Protein AF-A0AAQ4EFW0-F1 (afdb_monomer_lite)

Organism: Amblyomma americanum (NCBI:txid6943)

Structure (mmCIF, N/CA/C/O backbone):
data_AF-A0AAQ4EFW0-F1
#
_entry.id   AF-A0AAQ4EFW0-F1
#
loop_
_atom_site.group_PDB
_atom_site.id
_atom_site.type_symbol
_atom_site.label_atom_id
_atom_site.label_alt_id
_atom_site.label_comp_id
_atom_site.label_asym_id
_atom_site.label_entity_id
_atom_site.label_seq_id
_atom_site.pdbx_PDB_ins_code
_atom_site.Cartn_x
_atom_site.Cartn_y
_atom_site.Cartn_z
_atom_site.occupancy
_atom_site.B_iso_or_equiv
_atom_site.auth_seq_id
_atom_site.auth_comp_id
_atom_site.auth_asym_id
_atom_site.auth_atom_id
_atom_site.pdbx_PDB_model_num
ATOM 1 N N . MET A 1 1 ? 77.943 -3.025 7.280 1.00 35.44 1 MET A N 1
ATOM 2 C CA . MET A 1 1 ? 76.967 -3.806 6.486 1.00 35.44 1 MET A CA 1
ATOM 3 C C . MET A 1 1 ? 76.264 -4.723 7.481 1.00 35.44 1 MET A C 1
ATOM 5 O O . MET A 1 1 ? 76.974 -5.436 8.163 1.00 35.44 1 MET A O 1
ATOM 9 N N . SER A 1 2 ? 74.967 -4.679 7.774 1.00 34.28 2 SER A N 1
ATOM 10 C CA . SER A 1 2 ? 73.817 -4.110 7.072 1.00 34.28 2 SER A CA 1
ATOM 11 C C . SER A 1 2 ? 72.703 -3.811 8.090 1.00 34.28 2 SER A C 1
ATOM 13 O O . SER A 1 2 ? 72.491 -4.580 9.024 1.00 34.28 2 SER A O 1
ATOM 15 N N . ARG A 1 3 ? 72.009 -2.680 7.907 1.00 29.72 3 ARG A N 1
ATOM 16 C CA . ARG A 1 3 ? 70.748 -2.333 8.582 1.00 29.72 3 ARG A CA 1
ATOM 17 C C . ARG A 1 3 ? 69.620 -3.158 7.956 1.00 29.72 3 ARG A C 1
ATOM 19 O O . ARG A 1 3 ? 69.528 -3.183 6.734 1.00 29.72 3 ARG A O 1
ATOM 26 N N . SER A 1 4 ? 68.750 -3.752 8.771 1.00 34.19 4 SER A N 1
ATOM 27 C CA . SER A 1 4 ? 67.478 -4.321 8.308 1.00 34.19 4 SER A CA 1
ATOM 28 C C . SER A 1 4 ? 66.339 -3.408 8.748 1.00 34.19 4 SER A C 1
ATOM 30 O O . SER A 1 4 ? 65.986 -3.352 9.922 1.00 34.19 4 SER A O 1
ATOM 32 N N . THR A 1 5 ? 65.811 -2.641 7.801 1.00 34.97 5 THR A N 1
ATOM 33 C CA . THR A 1 5 ? 64.590 -1.840 7.928 1.00 34.97 5 THR A CA 1
ATOM 34 C C . THR A 1 5 ? 63.385 -2.723 7.607 1.00 34.97 5 THR A C 1
ATOM 36 O O . THR A 1 5 ? 63.252 -3.177 6.474 1.00 34.97 5 THR A O 1
ATOM 39 N N . SER A 1 6 ? 62.509 -2.956 8.587 1.00 34.72 6 SER A N 1
ATOM 40 C CA . SER A 1 6 ? 61.183 -3.540 8.362 1.00 34.72 6 SER A CA 1
ATOM 41 C C . SER A 1 6 ? 60.202 -2.406 8.068 1.00 34.72 6 SER A C 1
ATOM 43 O O . SER A 1 6 ? 59.954 -1.554 8.921 1.00 34.72 6 SER A O 1
ATOM 45 N N . ILE A 1 7 ? 59.709 -2.355 6.831 1.00 36.50 7 ILE A N 1
ATOM 46 C CA . ILE A 1 7 ? 58.695 -1.403 6.377 1.00 36.50 7 ILE A CA 1
ATOM 47 C C . ILE A 1 7 ? 57.328 -1.988 6.739 1.00 36.50 7 ILE A C 1
ATOM 49 O O . ILE A 1 7 ? 56.918 -3.015 6.200 1.00 36.50 7 ILE A O 1
ATOM 53 N N . ALA A 1 8 ? 56.625 -1.325 7.657 1.00 38.94 8 ALA A N 1
ATOM 54 C CA . ALA A 1 8 ? 55.231 -1.605 7.959 1.00 38.94 8 ALA A CA 1
ATOM 55 C C . ALA A 1 8 ? 54.362 -1.246 6.742 1.00 38.94 8 ALA A C 1
ATOM 57 O O . ALA A 1 8 ? 54.297 -0.093 6.316 1.00 38.94 8 ALA A O 1
ATOM 58 N N . SER A 1 9 ? 53.715 -2.261 6.173 1.00 35.00 9 SER A N 1
ATOM 59 C CA . SER A 1 9 ? 52.739 -2.137 5.094 1.00 35.00 9 SER A CA 1
ATOM 60 C C . SER A 1 9 ? 51.495 -1.404 5.608 1.00 35.00 9 SER A C 1
ATOM 62 O O . SER A 1 9 ? 50.730 -1.934 6.414 1.00 35.00 9 SER A O 1
ATOM 64 N N . GLY A 1 10 ? 51.312 -0.159 5.165 1.00 34.62 10 GLY A N 1
ATOM 65 C CA . GLY A 1 10 ? 50.083 0.599 5.369 1.00 34.62 10 GLY A CA 1
ATOM 66 C C . GLY A 1 10 ? 48.947 -0.027 4.563 1.00 34.62 10 GLY A C 1
ATOM 67 O O . GLY A 1 10 ? 48.915 0.071 3.338 1.00 34.62 10 GLY A O 1
ATOM 68 N N . ARG A 1 11 ? 48.010 -0.681 5.253 1.00 36.28 11 ARG A N 1
ATOM 69 C CA . ARG A 1 11 ? 46.767 -1.189 4.667 1.00 36.28 11 ARG A CA 1
ATOM 70 C C . ARG A 1 11 ? 45.867 0.003 4.330 1.00 36.28 11 ARG A C 1
ATOM 72 O O . ARG A 1 11 ? 45.344 0.656 5.228 1.00 36.28 11 ARG A O 1
ATOM 79 N N . ALA A 1 12 ? 45.717 0.296 3.040 1.00 39.62 12 ALA A N 1
ATOM 80 C CA . ALA A 1 12 ? 44.738 1.258 2.542 1.00 39.62 12 ALA A CA 1
ATOM 81 C C . ALA A 1 12 ? 43.310 0.846 2.970 1.00 39.62 12 ALA A C 1
ATOM 83 O O . ALA A 1 12 ? 43.031 -0.356 3.056 1.00 39.62 12 ALA A O 1
ATOM 84 N N . PRO A 1 13 ? 42.401 1.803 3.241 1.00 45.19 13 PRO A N 1
ATOM 85 C CA . PRO A 1 13 ? 41.007 1.489 3.540 1.00 45.19 13 PRO A CA 1
ATOM 86 C C . PRO A 1 13 ? 40.352 0.786 2.337 1.00 45.19 13 PRO A C 1
ATOM 88 O O . PRO A 1 13 ? 40.749 1.040 1.193 1.00 45.19 13 PRO A O 1
ATOM 91 N N . PRO A 1 14 ? 39.373 -0.111 2.562 1.00 47.28 14 PRO A N 1
ATOM 92 C CA . PRO A 1 14 ? 38.695 -0.799 1.473 1.00 47.28 14 PRO A CA 1
ATOM 93 C C . PRO A 1 14 ? 38.004 0.247 0.594 1.00 47.28 14 PRO A C 1
ATOM 95 O O . PRO A 1 14 ? 37.285 1.113 1.093 1.00 47.28 14 PRO A O 1
ATOM 98 N N . ARG A 1 15 ? 38.265 0.198 -0.717 1.00 49.94 15 ARG A N 1
ATOM 99 C CA . ARG A 1 15 ? 37.532 0.998 -1.701 1.00 49.94 15 ARG A CA 1
ATOM 100 C C . ARG A 1 15 ? 36.065 0.593 -1.589 1.00 49.94 15 ARG A C 1
ATOM 102 O O . ARG A 1 15 ? 35.737 -0.532 -1.944 1.00 49.94 15 ARG A O 1
ATOM 109 N N . ALA A 1 16 ? 35.226 1.480 -1.056 1.00 48.84 16 ALA A N 1
ATOM 110 C CA . ALA A 1 16 ? 33.780 1.336 -1.153 1.00 48.84 16 ALA A CA 1
ATOM 111 C C . ALA A 1 16 ? 33.445 1.146 -2.635 1.00 48.84 16 ALA A C 1
ATOM 113 O O . ALA A 1 16 ? 33.858 1.958 -3.471 1.00 48.84 16 ALA A O 1
ATOM 114 N N . ASP A 1 17 ? 32.802 0.028 -2.952 1.00 62.00 17 ASP A N 1
ATOM 115 C CA . ASP A 1 17 ? 32.510 -0.343 -4.324 1.00 62.00 17 ASP A CA 1
ATOM 116 C C . ASP A 1 17 ? 31.566 0.709 -4.922 1.00 62.00 17 ASP A C 1
ATOM 118 O O . ASP A 1 17 ? 30.580 1.115 -4.300 1.00 62.00 17 ASP A O 1
ATOM 122 N N . SER A 1 18 ? 31.895 1.220 -6.105 1.00 67.12 18 SER A N 1
ATOM 123 C CA . SER A 1 18 ? 31.178 2.348 -6.720 1.00 67.12 18 SER A CA 1
ATOM 124 C C . SER A 1 18 ? 29.669 2.088 -6.869 1.00 67.12 18 SER A C 1
ATOM 126 O O . SER A 1 18 ? 28.870 3.017 -6.727 1.00 67.12 18 SER A O 1
ATOM 128 N N . GLY A 1 19 ? 29.282 0.819 -7.054 1.00 72.62 19 GLY A N 1
ATOM 129 C CA . GLY A 1 19 ? 27.887 0.380 -7.109 1.00 72.62 19 GLY A CA 1
ATOM 130 C C . GLY A 1 19 ? 27.167 0.424 -5.758 1.00 72.62 19 GLY A C 1
ATOM 131 O O . GLY A 1 19 ? 26.013 0.837 -5.691 1.00 72.62 19 GLY A O 1
ATOM 132 N N . GLU A 1 20 ? 27.842 0.094 -4.655 1.00 77.19 20 GLU A N 1
ATOM 133 C CA . GLU A 1 20 ? 27.254 0.154 -3.308 1.00 77.19 20 GLU A CA 1
ATOM 134 C C . GLU A 1 20 ? 26.888 1.597 -2.933 1.00 77.19 20 GLU A C 1
ATOM 136 O O . GLU A 1 20 ? 25.801 1.875 -2.422 1.00 77.19 20 GLU A O 1
ATOM 141 N N . MET A 1 21 ? 27.755 2.549 -3.289 1.00 82.19 21 MET A N 1
ATOM 142 C CA . MET A 1 21 ? 27.489 3.972 -3.084 1.00 82.19 21 MET A CA 1
ATOM 143 C C . MET A 1 21 ? 26.318 4.480 -3.942 1.00 82.19 21 MET A C 1
ATOM 145 O O . MET A 1 21 ? 25.544 5.320 -3.478 1.00 82.19 21 MET A O 1
ATOM 149 N N . ALA A 1 22 ? 26.168 3.988 -5.176 1.00 82.44 22 ALA A N 1
ATOM 150 C CA . ALA A 1 22 ? 25.045 4.340 -6.046 1.00 82.44 22 ALA A CA 1
ATOM 151 C C . ALA A 1 22 ? 23.710 3.806 -5.495 1.00 82.44 22 ALA A C 1
ATOM 153 O O . ALA A 1 22 ? 22.749 4.569 -5.368 1.00 82.44 22 ALA A O 1
ATOM 154 N N . HIS A 1 23 ? 23.671 2.542 -5.064 1.00 85.88 23 HIS A N 1
ATOM 155 C CA . HIS A 1 23 ? 22.492 1.951 -4.426 1.00 85.88 23 HIS A CA 1
ATOM 156 C C . HIS A 1 23 ? 22.100 2.690 -3.140 1.00 85.88 23 HIS A C 1
ATOM 158 O O . HIS A 1 23 ? 20.921 2.979 -2.930 1.00 85.88 23 HIS A O 1
ATOM 164 N N . GLN A 1 24 ? 23.076 3.077 -2.313 1.00 81.88 24 GLN A N 1
ATOM 165 C CA . GLN A 1 24 ? 22.812 3.832 -1.088 1.00 81.88 24 GLN A CA 1
ATOM 166 C C . GLN A 1 24 ? 22.227 5.223 -1.375 1.00 81.88 24 GLN A C 1
ATOM 168 O O . GLN A 1 24 ? 21.319 5.671 -0.673 1.00 81.88 24 GLN A O 1
ATOM 173 N N . LYS A 1 25 ? 22.708 5.904 -2.424 1.00 85.19 25 LYS A N 1
ATOM 174 C CA . LYS A 1 25 ? 22.141 7.186 -2.875 1.00 85.19 25 LYS A CA 1
ATOM 175 C C . LYS A 1 25 ? 20.704 7.023 -3.366 1.00 85.19 25 LYS A C 1
ATOM 177 O O . LYS A 1 25 ? 19.855 7.832 -3.002 1.00 85.19 25 LYS A O 1
ATOM 182 N N . LYS A 1 26 ? 20.421 5.970 -4.139 1.00 85.38 26 LYS A N 1
ATOM 183 C CA . LYS A 1 26 ? 19.067 5.657 -4.619 1.00 85.38 26 LYS A CA 1
ATOM 184 C C . LYS A 1 26 ? 18.114 5.392 -3.456 1.00 85.38 26 LYS A C 1
ATOM 186 O O . LYS A 1 26 ? 17.052 5.999 -3.388 1.00 85.38 26 LYS A O 1
ATOM 191 N N . LEU A 1 27 ? 18.532 4.582 -2.484 1.00 84.44 27 LEU A N 1
ATOM 192 C CA . LEU A 1 27 ? 17.776 4.347 -1.253 1.00 84.44 27 LEU A CA 1
ATOM 193 C C . LEU A 1 27 ? 17.510 5.637 -0.474 1.00 84.44 27 LEU A C 1
ATOM 195 O O . LEU A 1 27 ? 16.392 5.844 -0.011 1.00 84.44 27 LEU A O 1
ATOM 199 N N . ALA A 1 28 ? 18.505 6.518 -0.352 1.00 83.69 28 ALA A N 1
ATOM 200 C CA . ALA A 1 28 ? 18.331 7.807 0.308 1.00 83.69 28 ALA A CA 1
ATOM 201 C C . ALA A 1 28 ? 17.335 8.711 -0.441 1.00 83.69 28 ALA A C 1
ATOM 203 O O . ALA A 1 28 ? 16.507 9.355 0.199 1.00 83.69 28 ALA A O 1
ATOM 204 N N . ALA A 1 29 ? 17.377 8.727 -1.777 1.00 83.38 29 ALA A N 1
ATOM 205 C CA . ALA A 1 29 ? 16.439 9.482 -2.607 1.00 83.38 29 ALA A CA 1
ATOM 206 C C . ALA A 1 29 ? 15.004 8.946 -2.485 1.00 83.38 29 ALA A C 1
ATOM 208 O O . ALA A 1 29 ? 14.076 9.727 -2.273 1.00 83.38 29 ALA A O 1
ATOM 209 N N . ILE A 1 30 ? 14.827 7.620 -2.531 1.00 82.56 30 ILE A N 1
ATOM 210 C CA . ILE A 1 30 ? 13.535 6.968 -2.286 1.00 82.56 30 ILE A CA 1
ATOM 211 C C . ILE A 1 30 ? 13.045 7.337 -0.879 1.00 82.56 30 ILE A C 1
ATOM 213 O O . ILE A 1 30 ? 11.958 7.886 -0.727 1.00 82.56 30 ILE A O 1
ATOM 217 N N . ALA A 1 31 ? 13.861 7.127 0.157 1.00 80.25 31 ALA A N 1
ATOM 218 C CA . ALA A 1 31 ? 13.489 7.435 1.536 1.00 80.25 31 ALA A CA 1
ATOM 219 C C . ALA A 1 31 ? 13.073 8.907 1.714 1.00 80.25 31 ALA A C 1
ATOM 221 O O . ALA A 1 31 ? 12.042 9.175 2.330 1.00 80.25 31 ALA A O 1
ATOM 222 N N . ALA A 1 32 ? 13.809 9.848 1.116 1.00 82.31 32 ALA A N 1
ATOM 223 C CA . ALA A 1 32 ? 13.464 11.267 1.125 1.00 82.31 32 ALA A CA 1
ATOM 224 C C . ALA A 1 32 ? 12.115 11.543 0.436 1.00 82.31 32 ALA A C 1
ATOM 226 O O . ALA A 1 32 ? 11.268 12.224 1.014 1.00 82.31 32 ALA A O 1
ATOM 227 N N . GLY A 1 33 ? 11.871 10.958 -0.743 1.00 79.19 33 GLY A N 1
ATOM 228 C CA . GLY A 1 33 ? 10.611 11.110 -1.483 1.00 79.19 33 GLY A CA 1
ATOM 229 C C . GLY A 1 33 ? 9.376 10.575 -0.745 1.00 79.19 33 GLY A C 1
ATOM 230 O O . GLY A 1 33 ? 8.261 11.052 -0.969 1.00 79.19 33 GLY A O 1
ATOM 231 N N . PHE A 1 34 ? 9.567 9.625 0.175 1.00 77.88 34 PHE A N 1
ATOM 232 C CA . PHE A 1 34 ? 8.506 9.056 1.015 1.00 77.88 34 PHE A CA 1
ATOM 233 C C . PHE A 1 34 ? 8.529 9.544 2.471 1.00 77.88 34 PHE A C 1
ATOM 235 O O . PHE A 1 34 ? 7.755 9.043 3.286 1.00 77.88 34 PHE A O 1
ATOM 242 N N . ASN A 1 35 ? 9.373 10.527 2.810 1.00 75.50 35 ASN A N 1
ATOM 243 C CA . ASN A 1 35 ? 9.556 11.032 4.177 1.00 75.50 35 ASN A CA 1
ATOM 244 C C . ASN A 1 35 ? 9.870 9.919 5.206 1.00 75.50 35 ASN A C 1
ATOM 246 O O . ASN A 1 35 ? 9.424 9.948 6.355 1.00 75.50 35 ASN A O 1
ATOM 250 N N . ILE A 1 36 ? 10.627 8.907 4.779 1.00 73.94 36 ILE A N 1
ATOM 251 C CA . ILE A 1 36 ? 11.111 7.810 5.616 1.00 73.94 36 ILE A CA 1
ATOM 252 C C . ILE A 1 36 ? 12.469 8.229 6.185 1.00 73.94 36 ILE A C 1
ATOM 254 O O . ILE A 1 36 ? 13.373 8.617 5.446 1.00 73.94 36 ILE A O 1
ATOM 258 N N . LEU A 1 37 ? 12.641 8.134 7.506 1.00 64.94 37 LEU A N 1
ATOM 259 C CA . LEU A 1 37 ? 13.941 8.366 8.135 1.00 64.94 37 LEU A CA 1
ATOM 260 C C . LEU A 1 37 ? 14.936 7.308 7.636 1.00 64.94 37 LEU A C 1
ATOM 262 O O . LEU A 1 37 ? 14.834 6.138 8.005 1.00 64.94 37 LEU A O 1
ATOM 266 N N . SER A 1 38 ? 15.895 7.717 6.803 1.00 52.12 38 SER A N 1
ATOM 267 C CA . SER A 1 38 ? 17.015 6.858 6.415 1.00 52.12 38 SER A CA 1
ATOM 268 C C . SER A 1 38 ? 17.769 6.435 7.675 1.00 52.12 38 SER A C 1
ATOM 270 O O . SER A 1 38 ? 18.177 7.286 8.470 1.00 52.12 38 SER A O 1
ATOM 272 N N . VAL A 1 39 ? 17.971 5.126 7.858 1.00 48.28 39 VAL A N 1
ATOM 273 C CA . VAL A 1 39 ? 18.887 4.585 8.871 1.00 48.28 39 VAL A CA 1
ATOM 274 C C . VAL A 1 39 ? 20.306 4.877 8.391 1.00 48.28 39 VAL A C 1
ATOM 276 O O . VAL A 1 39 ? 21.009 4.022 7.864 1.00 48.28 39 VAL A O 1
ATOM 279 N N . SER A 1 40 ? 20.713 6.136 8.503 1.00 46.56 40 SER A N 1
ATOM 280 C CA . SER A 1 40 ? 22.090 6.531 8.267 1.00 46.56 40 SER A CA 1
ATOM 281 C C . SER A 1 40 ? 22.882 6.177 9.517 1.00 46.56 40 SER A C 1
ATOM 283 O O . SER A 1 40 ? 22.577 6.641 10.618 1.00 46.56 40 SER A O 1
ATOM 285 N N . ASN A 1 41 ? 23.865 5.301 9.319 1.00 37.16 41 ASN A N 1
ATOM 286 C CA . ASN A 1 41 ? 24.838 4.855 10.303 1.00 37.16 41 ASN A CA 1
ATOM 287 C C . ASN A 1 41 ? 25.289 6.009 11.213 1.00 37.16 41 ASN A C 1
ATOM 289 O O . ASN A 1 41 ? 25.525 7.132 10.767 1.00 37.16 41 ASN A O 1
ATOM 293 N N . CYS A 1 42 ? 25.404 5.704 12.497 1.00 36.31 42 CYS A N 1
ATOM 294 C CA . CYS A 1 42 ? 25.770 6.587 13.591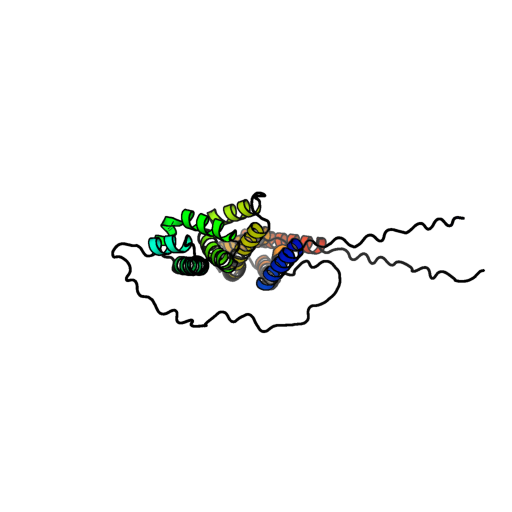 1.00 36.31 42 CYS A CA 1
ATOM 295 C C . CYS A 1 42 ? 27.118 7.300 13.394 1.00 36.31 42 CYS A C 1
ATOM 297 O O . CYS A 1 42 ? 28.100 6.901 13.996 1.00 36.31 42 CYS A O 1
ATOM 299 N N . HIS A 1 43 ? 27.150 8.403 12.647 1.00 36.34 43 HIS A N 1
ATOM 300 C CA . HIS A 1 43 ? 28.059 9.524 12.881 1.00 36.34 43 HIS A CA 1
ATOM 301 C C . HIS A 1 43 ? 27.344 10.818 12.502 1.00 36.34 43 HIS A C 1
ATOM 303 O O . HIS A 1 43 ? 26.817 10.972 11.404 1.00 36.34 43 HIS A O 1
ATOM 309 N N . GLY A 1 44 ? 27.257 11.719 13.479 1.00 39.72 44 GLY A N 1
ATOM 310 C CA . GLY A 1 44 ? 26.474 12.936 13.389 1.00 39.72 44 GLY A CA 1
ATOM 311 C C . GLY A 1 44 ? 26.890 13.813 12.217 1.00 39.72 44 GLY A C 1
ATOM 312 O O . GLY A 1 44 ? 28.038 14.223 12.097 1.00 39.72 44 GLY A O 1
ATOM 313 N N . THR A 1 45 ? 25.913 14.163 11.397 1.00 27.98 45 THR A N 1
ATOM 314 C CA . THR A 1 45 ? 25.802 15.481 10.776 1.00 27.98 45 THR A CA 1
ATOM 315 C C . THR A 1 45 ? 24.346 15.645 10.362 1.00 27.98 45 THR A C 1
ATOM 317 O O . THR A 1 45 ? 23.815 14.879 9.565 1.00 27.98 45 THR A O 1
ATOM 320 N N . ARG A 1 46 ? 23.667 16.616 10.981 1.00 29.22 46 ARG A N 1
ATOM 321 C CA . ARG A 1 46 ? 22.360 17.108 10.528 1.00 29.22 46 ARG A CA 1
ATOM 322 C C . ARG A 1 46 ? 22.527 17.630 9.097 1.00 29.22 46 ARG A C 1
ATOM 324 O O . ARG A 1 46 ? 23.358 18.521 8.921 1.00 29.22 46 ARG A O 1
ATOM 331 N N . PRO A 1 47 ? 21.723 17.205 8.113 1.00 33.66 47 PRO A N 1
ATOM 332 C CA . PRO A 1 47 ? 21.544 18.004 6.918 1.00 33.66 47 PRO A CA 1
ATOM 333 C C . PRO A 1 47 ? 20.608 19.162 7.270 1.00 33.66 47 PRO A C 1
ATOM 335 O O . PRO A 1 47 ? 19.467 18.966 7.694 1.00 33.66 47 PRO A O 1
ATOM 338 N N . LEU A 1 48 ? 21.155 20.370 7.164 1.00 28.89 48 LEU A N 1
ATOM 339 C CA . LEU A 1 48 ? 20.414 21.622 7.100 1.00 28.89 48 LEU A CA 1
ATOM 340 C C . LEU A 1 48 ? 19.444 21.599 5.914 1.00 28.89 48 LEU A C 1
ATOM 342 O O . LEU A 1 48 ? 19.678 20.934 4.909 1.00 28.89 48 LEU A O 1
ATOM 346 N N . GLN A 1 49 ? 18.359 22.347 6.082 1.00 39.06 49 GLN A N 1
ATOM 347 C CA . GLN A 1 49 ? 17.309 22.580 5.102 1.00 39.06 49 GLN A CA 1
ATOM 348 C C . GLN A 1 49 ? 17.877 22.898 3.714 1.00 39.06 49 GLN A C 1
ATOM 350 O O . GLN A 1 49 ? 18.656 23.833 3.540 1.00 39.06 49 GLN A O 1
ATOM 355 N N . THR A 1 50 ? 17.393 22.178 2.711 1.00 27.64 50 THR A N 1
ATOM 356 C CA . THR A 1 50 ? 17.205 22.731 1.370 1.00 27.64 50 THR A CA 1
ATOM 357 C C . THR A 1 50 ? 15.865 22.198 0.886 1.00 27.64 50 THR A C 1
ATOM 359 O O . THR A 1 50 ? 15.765 21.173 0.220 1.00 27.64 50 THR A O 1
ATOM 362 N N . LEU A 1 51 ? 14.807 22.836 1.386 1.00 33.94 51 LEU A N 1
ATOM 363 C CA . LEU A 1 51 ? 13.566 22.919 0.636 1.00 33.94 51 LEU A CA 1
ATOM 364 C C . LEU A 1 51 ? 13.818 23.916 -0.494 1.00 33.94 51 LEU A C 1
ATOM 366 O O . LEU A 1 51 ? 14.530 24.894 -0.284 1.00 33.94 51 LEU A O 1
ATOM 370 N N . GLU A 1 52 ? 13.177 23.636 -1.622 1.00 32.81 52 GLU A N 1
ATOM 371 C CA . GLU A 1 52 ? 13.177 24.362 -2.895 1.00 32.81 52 GLU A CA 1
ATOM 372 C C . GLU A 1 52 ? 14.138 23.800 -3.953 1.00 32.81 52 GLU A C 1
ATOM 374 O O . GLU A 1 52 ? 15.353 23.782 -3.797 1.00 32.81 52 GLU A O 1
ATOM 379 N N . GLN A 1 53 ? 13.509 23.394 -5.065 1.00 30.58 53 GLN A N 1
ATOM 380 C CA . GLN A 1 53 ? 14.056 22.878 -6.327 1.00 30.58 53 GLN A CA 1
ATOM 381 C C . GLN A 1 53 ? 14.249 21.359 -6.420 1.00 30.58 53 GLN A C 1
ATOM 383 O O . GLN A 1 53 ? 15.357 20.851 -6.531 1.00 30.58 53 GLN A O 1
ATOM 388 N N . GLN A 1 54 ? 13.122 20.638 -6.452 1.00 33.75 54 GLN A N 1
ATOM 389 C CA . GLN A 1 54 ? 12.739 19.772 -7.586 1.00 33.75 54 GLN A CA 1
ATOM 390 C C . GLN A 1 54 ? 11.298 19.276 -7.385 1.00 33.75 54 GLN A C 1
ATOM 392 O O . GLN A 1 54 ? 11.000 18.092 -7.266 1.00 33.75 54 GLN A O 1
ATOM 397 N N . GLN A 1 55 ? 10.385 20.243 -7.324 1.00 33.59 55 GLN A N 1
ATOM 398 C CA . GLN A 1 55 ? 8.962 20.039 -7.554 1.00 33.59 55 GLN A CA 1
ATOM 399 C C . GLN A 1 55 ? 8.580 20.994 -8.685 1.00 33.59 55 GLN A C 1
ATOM 401 O O . GLN A 1 55 ? 7.906 21.991 -8.484 1.00 33.59 55 GLN A O 1
ATOM 406 N N . GLU A 1 56 ? 9.138 20.724 -9.863 1.00 33.91 56 GLU A N 1
ATOM 407 C CA . GLU A 1 56 ? 8.769 21.371 -11.120 1.00 33.91 56 GLU A CA 1
ATOM 408 C C . GLU A 1 56 ? 9.070 20.380 -12.253 1.00 33.91 56 GLU A C 1
ATOM 410 O O . GLU A 1 56 ? 10.059 20.462 -12.970 1.00 33.91 56 GLU A O 1
ATOM 415 N N . VAL A 1 57 ? 8.232 19.350 -12.352 1.00 34.19 57 VAL A N 1
ATOM 416 C CA . VAL A 1 57 ? 7.990 18.679 -13.634 1.00 34.19 57 VAL A CA 1
ATOM 417 C C . VAL A 1 57 ? 6.484 18.670 -13.829 1.00 34.19 57 VAL A C 1
ATOM 419 O O . VAL A 1 57 ? 5.820 17.640 -13.833 1.00 34.19 57 VAL A O 1
ATOM 422 N N . GLU A 1 58 ? 5.942 19.877 -13.931 1.00 35.19 58 GLU A N 1
ATOM 423 C CA . GLU A 1 58 ? 4.694 20.123 -14.625 1.00 35.19 58 GLU A CA 1
ATOM 424 C C . GLU A 1 58 ? 4.944 21.318 -15.549 1.00 35.19 58 GLU A C 1
ATOM 426 O O . GLU A 1 58 ? 5.390 22.374 -15.113 1.00 35.19 58 GLU A O 1
ATOM 431 N N . SER A 1 59 ? 4.675 21.116 -16.839 1.00 31.72 59 SER A N 1
ATOM 432 C CA . SER A 1 59 ? 4.651 22.144 -17.889 1.00 31.72 59 SER A CA 1
ATOM 433 C C . SER A 1 59 ? 6.000 22.657 -18.416 1.00 31.72 59 SER A C 1
ATOM 435 O O . SER A 1 59 ? 6.287 23.847 -18.389 1.00 31.72 59 SER A O 1
ATOM 437 N N . THR A 1 60 ? 6.782 21.793 -19.067 1.00 25.72 60 THR A N 1
ATOM 438 C CA . THR A 1 60 ? 7.500 22.242 -20.273 1.00 25.72 60 THR A CA 1
ATOM 439 C C . THR A 1 60 ? 6.790 21.646 -21.478 1.00 25.72 60 THR A C 1
ATOM 441 O O . THR A 1 60 ? 6.923 20.461 -21.774 1.00 25.72 60 THR A O 1
ATOM 444 N N . GLN A 1 61 ? 5.985 22.478 -22.143 1.00 37.81 61 GLN A N 1
ATOM 445 C CA . GLN A 1 61 ? 5.534 22.232 -23.505 1.00 37.81 61 GLN A CA 1
ATOM 446 C C . GLN A 1 61 ? 6.777 22.159 -24.392 1.00 37.81 61 GLN A C 1
ATOM 448 O O . GLN A 1 61 ? 7.280 23.176 -24.863 1.00 37.81 61 GLN A O 1
ATOM 453 N N . VAL A 1 62 ? 7.287 20.954 -24.619 1.00 31.06 62 VAL A N 1
ATOM 454 C CA . VAL A 1 62 ? 8.054 20.702 -25.831 1.00 31.06 62 VAL A CA 1
ATOM 455 C C . VAL A 1 62 ? 6.999 20.403 -26.879 1.00 31.06 62 VAL A C 1
ATOM 457 O O . VAL A 1 62 ? 6.386 19.337 -26.877 1.00 31.06 62 VAL A O 1
ATOM 460 N N . ALA A 1 63 ? 6.721 21.403 -27.712 1.00 33.19 63 ALA A N 1
ATOM 461 C CA . ALA A 1 63 ? 6.002 21.220 -28.956 1.00 33.19 63 ALA A CA 1
ATOM 462 C C . ALA A 1 63 ? 6.820 20.261 -29.833 1.00 33.19 63 ALA A C 1
ATOM 464 O O . ALA A 1 63 ? 7.611 20.677 -30.673 1.00 33.19 63 ALA A O 1
ATOM 465 N N . ALA A 1 64 ? 6.666 18.962 -29.596 1.00 35.28 64 ALA A N 1
ATOM 466 C CA . ALA A 1 64 ? 6.872 17.978 -30.632 1.00 35.28 64 ALA A CA 1
ATOM 467 C C . ALA A 1 64 ? 5.642 18.097 -31.524 1.00 35.28 64 ALA A C 1
ATOM 469 O O . ALA A 1 64 ? 4.564 17.587 -31.212 1.00 35.28 64 ALA A O 1
ATOM 470 N N . GLU A 1 65 ? 5.794 18.886 -32.585 1.00 32.22 65 GLU A N 1
ATOM 471 C CA . GLU A 1 65 ? 4.885 18.857 -33.712 1.00 32.22 65 GLU A CA 1
ATOM 472 C C . GLU A 1 65 ? 4.602 17.397 -34.051 1.00 32.22 65 GLU A C 1
ATOM 474 O O . GLU A 1 65 ? 5.504 16.601 -34.319 1.00 32.22 65 GLU A O 1
ATOM 479 N N . SER A 1 66 ? 3.318 17.063 -33.995 1.00 42.53 66 SER A N 1
ATOM 480 C CA . SER A 1 66 ? 2.739 15.909 -34.651 1.00 42.53 66 SER A CA 1
ATOM 481 C C . SER A 1 66 ? 3.260 15.880 -36.090 1.00 42.53 66 SER A C 1
ATOM 483 O O . SER A 1 66 ? 2.693 16.525 -36.976 1.00 42.53 66 SER A O 1
ATOM 485 N N . SER A 1 67 ? 4.308 15.097 -36.349 1.00 36.47 67 SER A N 1
ATOM 486 C CA . SER A 1 67 ? 4.461 14.474 -37.657 1.00 36.47 67 SER A CA 1
ATOM 487 C C . SER A 1 67 ? 3.305 13.496 -37.767 1.00 36.47 67 SER A C 1
ATOM 489 O O . SER A 1 67 ? 3.368 12.358 -37.308 1.00 36.47 67 SER A O 1
ATOM 491 N N . GLY A 1 68 ? 2.194 14.023 -38.278 1.00 37.09 68 GLY A N 1
ATOM 492 C CA . GLY A 1 68 ? 0.990 13.282 -38.572 1.00 37.09 68 GLY A CA 1
ATOM 493 C C . GLY A 1 68 ? 1.300 12.268 -39.656 1.00 37.09 68 GLY A C 1
ATOM 494 O O . GLY A 1 68 ? 1.112 12.534 -40.840 1.00 37.09 68 GLY A O 1
ATOM 495 N N . VAL A 1 69 ? 1.750 11.090 -39.244 1.00 38.97 69 VAL A N 1
ATOM 496 C CA . VAL A 1 69 ? 1.365 9.883 -39.956 1.00 38.97 69 VAL A CA 1
ATOM 497 C C . VAL A 1 69 ? -0.058 9.599 -39.478 1.00 38.97 69 VAL A C 1
ATOM 499 O O . VAL A 1 69 ? -0.255 9.401 -38.276 1.00 38.97 69 VAL A O 1
ATOM 502 N N . PRO A 1 70 ? -1.078 9.672 -40.352 1.00 43.16 70 PRO A N 1
ATOM 503 C CA . PRO A 1 70 ? -2.433 9.339 -39.945 1.00 43.16 70 PRO A CA 1
ATOM 504 C C . PRO A 1 70 ? -2.439 7.912 -39.375 1.00 43.16 70 PRO A C 1
ATOM 506 O O . PRO A 1 70 ? -1.753 7.049 -39.934 1.00 43.16 70 PRO A O 1
ATOM 509 N N . PRO A 1 71 ? -3.186 7.643 -38.287 1.00 44.03 71 PRO A N 1
ATOM 510 C CA . PRO A 1 71 ? -3.345 6.283 -37.800 1.00 44.03 71 PRO A CA 1
ATOM 511 C C . PRO A 1 71 ? -3.849 5.427 -38.960 1.00 44.03 71 PRO A C 1
ATOM 513 O O . PRO A 1 71 ? -4.831 5.769 -39.626 1.00 44.03 71 PRO A O 1
ATOM 516 N N . SER A 1 72 ? -3.128 4.343 -39.240 1.00 40.03 72 SER A N 1
ATOM 517 C CA . SER A 1 72 ? -3.554 3.349 -40.213 1.00 40.03 72 SER A CA 1
ATOM 518 C C . SER A 1 72 ? -4.983 2.912 -39.862 1.00 40.03 72 SER A C 1
ATOM 520 O O . SER A 1 72 ? -5.260 2.614 -38.695 1.00 40.03 72 SER A O 1
ATOM 522 N N . PRO A 1 73 ? -5.919 2.912 -40.827 1.00 44.19 73 PRO A N 1
ATOM 523 C CA . PRO A 1 73 ? -7.306 2.560 -40.559 1.00 44.19 73 PRO A CA 1
ATOM 524 C C . PRO A 1 73 ? -7.370 1.075 -40.182 1.00 44.19 73 PRO A C 1
ATOM 526 O O . PRO A 1 73 ? -7.341 0.209 -41.051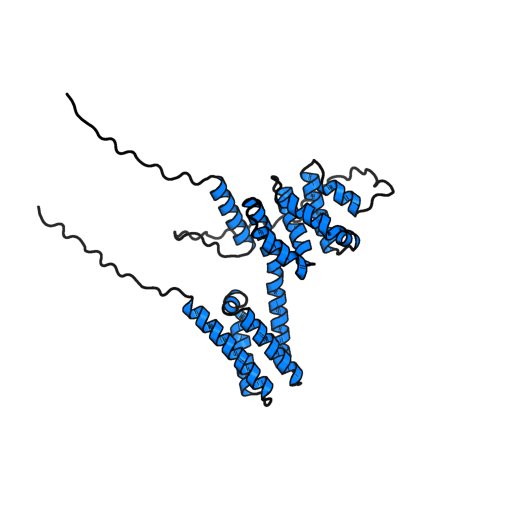 1.00 44.19 73 PRO A O 1
ATOM 529 N N . GLY A 1 74 ? -7.392 0.793 -38.877 1.00 51.69 74 GLY A N 1
ATOM 530 C CA . GLY A 1 74 ? -7.475 -0.562 -38.330 1.00 51.69 74 GLY A CA 1
ATOM 531 C C . GLY A 1 74 ? -6.699 -0.821 -37.035 1.00 51.69 74 GLY A C 1
ATOM 532 O O . GLY A 1 74 ? -7.002 -1.815 -36.392 1.00 51.69 74 GLY A O 1
ATOM 533 N N . CYS A 1 75 ? -5.750 0.037 -36.638 1.00 53.59 75 CYS A N 1
ATOM 534 C CA . CYS A 1 75 ? -4.926 -0.196 -35.442 1.00 53.59 75 CYS A CA 1
ATOM 535 C C . CYS A 1 75 ? -5.632 0.323 -34.178 1.00 53.59 75 CYS A C 1
ATOM 537 O O . CYS A 1 75 ? -6.007 1.501 -34.132 1.00 53.59 75 CYS A O 1
ATOM 539 N N . THR A 1 76 ? -5.843 -0.523 -33.165 1.00 73.75 76 THR A N 1
ATOM 540 C CA . THR A 1 76 ? -6.458 -0.060 -31.908 1.00 73.75 76 THR A CA 1
ATOM 541 C C . THR A 1 76 ? -5.500 0.844 -31.129 1.00 73.75 76 THR A C 1
ATOM 543 O O . THR A 1 76 ? -4.281 0.813 -31.313 1.00 73.75 76 THR A O 1
ATOM 546 N N . THR A 1 77 ? -6.037 1.679 -30.232 1.00 85.44 77 THR A N 1
ATOM 547 C CA . THR A 1 77 ? -5.204 2.543 -29.378 1.00 85.44 77 THR A CA 1
ATOM 548 C C . THR A 1 77 ? -4.241 1.719 -28.514 1.00 85.44 77 THR A C 1
ATOM 550 O O . THR A 1 77 ? -3.141 2.181 -28.218 1.00 85.44 77 THR A O 1
ATOM 553 N N . PHE A 1 78 ? -4.618 0.491 -28.140 1.00 89.12 78 PHE A N 1
ATOM 554 C CA . PHE A 1 78 ? -3.730 -0.434 -27.441 1.00 89.12 78 PHE A CA 1
ATOM 555 C C . PHE A 1 78 ? -2.630 -1.016 -28.338 1.00 89.12 78 PHE A C 1
ATOM 557 O O . PHE A 1 78 ? -1.486 -1.080 -27.906 1.00 89.12 78 PHE A O 1
ATOM 564 N N . GLU A 1 79 ? -2.931 -1.418 -29.575 1.00 90.75 79 GLU A N 1
ATOM 565 C CA . GLU A 1 79 ? -1.930 -1.992 -30.488 1.00 90.75 79 GLU A CA 1
ATOM 566 C C . GLU A 1 79 ? -0.790 -1.009 -30.782 1.00 90.75 79 GLU A C 1
ATOM 568 O O . GLU A 1 79 ? 0.382 -1.388 -30.770 1.00 90.75 79 GLU A O 1
ATOM 573 N N . GLN A 1 80 ? -1.122 0.272 -30.973 1.00 92.94 80 GLN A N 1
ATOM 574 C CA . GLN A 1 80 ? -0.126 1.337 -31.123 1.00 92.94 80 GLN A CA 1
ATOM 575 C C . GLN A 1 80 ? 0.745 1.461 -29.871 1.00 92.94 80 GLN A C 1
ATOM 577 O O . GLN A 1 80 ? 1.970 1.405 -29.967 1.00 92.94 80 GLN A O 1
ATOM 582 N N . LEU A 1 81 ? 0.117 1.547 -28.695 1.00 94.81 81 LEU A N 1
ATOM 583 C CA . LEU A 1 81 ? 0.818 1.602 -27.414 1.00 94.81 81 LEU A CA 1
ATOM 584 C C . LEU A 1 81 ? 1.748 0.395 -27.225 1.00 94.81 81 LEU A C 1
ATOM 586 O O . LEU A 1 81 ? 2.887 0.547 -26.794 1.00 94.81 81 LEU A O 1
ATOM 590 N N . TRP A 1 82 ? 1.273 -0.806 -27.550 1.00 95.19 82 TRP A N 1
ATOM 591 C CA . TRP A 1 82 ? 2.023 -2.046 -27.393 1.00 95.19 82 TRP A CA 1
ATOM 592 C C . TRP A 1 82 ? 3.282 -2.075 -28.265 1.00 95.19 82 TRP A C 1
ATOM 594 O O . TRP A 1 82 ? 4.342 -2.500 -27.799 1.00 95.19 82 TRP A O 1
ATOM 604 N N . CYS A 1 83 ? 3.187 -1.574 -29.500 1.00 95.00 83 CYS A N 1
ATOM 605 C CA . CYS A 1 83 ? 4.341 -1.381 -30.374 1.00 95.00 83 CYS A CA 1
ATOM 606 C C . CYS A 1 83 ? 5.333 -0.370 -29.783 1.00 95.00 83 CYS A C 1
ATOM 608 O O . CYS A 1 83 ? 6.525 -0.660 -29.717 1.00 95.00 83 CYS A O 1
AT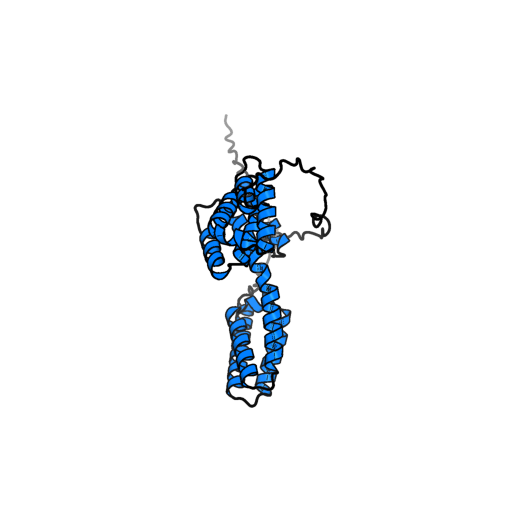OM 610 N N . GLU A 1 84 ? 4.851 0.781 -29.302 1.00 96.38 84 GLU A N 1
ATOM 611 C CA . GLU A 1 84 ? 5.710 1.822 -28.722 1.00 96.38 84 GLU A CA 1
ATOM 612 C C . GLU A 1 84 ? 6.431 1.353 -27.444 1.00 96.38 84 GLU A C 1
ATOM 614 O O . GLU A 1 84 ? 7.592 1.701 -27.233 1.00 96.38 84 GLU A O 1
ATOM 619 N N . LEU A 1 85 ? 5.792 0.513 -26.616 1.00 96.69 85 LEU A N 1
ATOM 620 C CA . LEU A 1 85 ? 6.409 -0.086 -25.419 1.00 96.69 85 LEU A CA 1
ATOM 621 C C . LEU A 1 85 ? 7.643 -0.940 -25.749 1.00 96.69 85 LEU A C 1
ATOM 623 O O . LEU A 1 85 ? 8.542 -1.064 -24.917 1.00 96.69 85 LEU A O 1
ATOM 627 N N . HIS A 1 86 ? 7.702 -1.499 -26.959 1.00 94.81 86 HIS A N 1
ATOM 628 C CA . HIS A 1 86 ? 8.786 -2.361 -27.433 1.00 94.81 86 HIS A CA 1
ATOM 629 C C . HIS A 1 86 ? 9.663 -1.682 -28.498 1.00 94.81 86 HIS A C 1
ATOM 631 O O . HIS A 1 86 ? 10.445 -2.355 -29.173 1.00 94.81 86 HIS A O 1
ATOM 637 N N . ASP A 1 87 ? 9.554 -0.360 -28.658 1.00 96.44 87 ASP A N 1
ATOM 638 C CA . ASP A 1 87 ? 10.324 0.375 -29.657 1.00 96.44 87 ASP A CA 1
ATOM 639 C C . ASP A 1 87 ? 11.831 0.364 -29.344 1.00 96.44 87 ASP A C 1
ATOM 641 O O . ASP A 1 87 ? 12.275 0.362 -28.195 1.00 96.44 87 ASP A O 1
ATOM 645 N N . THR A 1 88 ? 12.667 0.391 -30.375 1.00 94.50 88 THR A N 1
ATOM 646 C CA . THR A 1 88 ? 14.128 0.458 -30.211 1.00 94.50 88 THR A CA 1
ATOM 647 C C . THR A 1 88 ? 14.599 1.758 -29.546 1.00 94.50 88 THR A C 1
ATOM 649 O O . THR A 1 88 ? 15.607 1.771 -28.835 1.00 94.50 88 THR A O 1
ATOM 652 N N . MET A 1 89 ? 13.849 2.844 -29.726 1.00 95.12 89 MET A N 1
ATOM 653 C CA . MET A 1 89 ? 14.165 4.173 -29.234 1.00 95.12 89 MET A CA 1
ATOM 654 C C . MET A 1 89 ? 13.708 4.341 -27.784 1.00 95.12 89 MET A C 1
ATOM 656 O O . MET A 1 89 ? 12.518 4.319 -27.473 1.00 95.12 89 MET A O 1
ATOM 660 N N . VAL A 1 90 ? 14.672 4.613 -26.902 1.00 96.25 90 VAL A N 1
ATOM 661 C CA . VAL A 1 90 ? 14.451 4.904 -25.474 1.00 96.25 90 VAL A CA 1
ATOM 662 C C . VAL A 1 90 ? 13.364 5.972 -25.244 1.00 96.25 90 VAL A C 1
ATOM 664 O O . VAL A 1 90 ? 12.476 5.730 -24.424 1.00 96.25 90 VAL A O 1
ATOM 667 N N . PRO A 1 91 ? 13.350 7.120 -25.961 1.00 96.88 91 PRO A N 1
ATOM 668 C CA . PRO A 1 91 ? 12.328 8.141 -25.732 1.00 96.88 91 PRO A CA 1
ATOM 669 C C . PRO A 1 91 ? 10.913 7.668 -26.076 1.00 96.88 91 PRO A C 1
ATOM 671 O O . PRO A 1 91 ? 9.964 8.058 -25.399 1.00 96.88 91 PRO A O 1
ATOM 674 N N . ILE A 1 92 ? 10.772 6.813 -27.096 1.00 96.81 92 ILE A N 1
ATOM 675 C CA . ILE A 1 92 ? 9.476 6.267 -27.514 1.00 96.81 92 ILE A CA 1
ATOM 676 C C . ILE A 1 92 ? 8.970 5.293 -26.448 1.00 96.81 92 ILE A C 1
ATOM 678 O O . ILE A 1 92 ? 7.859 5.475 -25.952 1.00 96.81 92 ILE A O 1
ATOM 682 N N . ARG A 1 93 ? 9.811 4.348 -25.997 1.00 97.25 93 ARG A N 1
ATOM 683 C CA . ARG A 1 93 ? 9.446 3.414 -24.916 1.00 97.25 93 ARG A CA 1
ATOM 684 C C . ARG A 1 93 ? 9.056 4.130 -23.628 1.00 97.25 93 ARG A C 1
ATOM 686 O O . ARG A 1 93 ? 8.012 3.839 -23.047 1.00 97.25 93 ARG A O 1
ATOM 693 N N . GLY A 1 94 ? 9.875 5.081 -23.174 1.00 97.00 94 GLY A N 1
ATOM 694 C CA . GLY A 1 94 ? 9.597 5.824 -21.943 1.00 97.00 94 GLY A CA 1
ATOM 695 C C . GLY A 1 94 ? 8.294 6.624 -22.033 1.00 97.00 94 GLY A C 1
ATOM 696 O O . GLY A 1 94 ? 7.480 6.610 -21.107 1.00 97.00 94 GLY A O 1
ATOM 697 N N . HIS A 1 95 ? 8.032 7.251 -23.185 1.00 97.19 95 HIS A N 1
ATOM 698 C CA . HIS A 1 95 ? 6.761 7.927 -23.433 1.00 97.19 95 HIS A CA 1
ATOM 699 C C . HIS A 1 95 ? 5.577 6.946 -23.459 1.00 97.19 95 HIS A C 1
ATOM 701 O O . HIS A 1 95 ? 4.521 7.246 -22.899 1.00 97.19 95 HIS A O 1
ATOM 707 N N . ALA A 1 96 ? 5.745 5.754 -24.032 1.00 97.69 96 ALA A N 1
ATOM 708 C CA . ALA A 1 96 ? 4.723 4.713 -24.036 1.00 97.69 96 ALA A CA 1
ATOM 709 C C . ALA A 1 96 ? 4.320 4.294 -22.613 1.00 97.69 96 ALA A C 1
ATOM 711 O O . ALA A 1 96 ? 3.132 4.206 -22.318 1.00 97.69 96 ALA A O 1
ATOM 712 N N . PHE A 1 97 ? 5.262 4.146 -21.676 1.00 98.25 97 PHE A N 1
ATOM 713 C CA . PHE A 1 97 ? 4.919 3.861 -20.274 1.00 98.25 97 PHE A CA 1
ATOM 714 C C . PHE A 1 97 ? 4.154 5.006 -19.589 1.00 98.25 97 PHE A C 1
ATOM 716 O O . PHE A 1 97 ? 3.251 4.756 -18.785 1.00 98.25 97 PHE A O 1
ATOM 723 N N . ILE A 1 98 ? 4.445 6.264 -19.934 1.00 97.25 98 ILE A N 1
ATOM 724 C CA . ILE A 1 98 ? 3.672 7.423 -19.455 1.00 97.25 98 ILE A CA 1
ATOM 725 C C . ILE A 1 98 ? 2.238 7.376 -20.004 1.00 97.25 98 ILE A C 1
ATOM 727 O O . ILE A 1 98 ? 1.275 7.582 -19.258 1.00 97.25 98 ILE A O 1
ATOM 731 N N . GLN A 1 99 ? 2.081 7.059 -21.291 1.00 96.25 99 GLN A N 1
ATOM 732 C CA . GLN A 1 99 ? 0.770 6.889 -21.917 1.00 96.25 99 GLN A CA 1
ATOM 733 C C . GLN A 1 99 ? -0.006 5.717 -21.309 1.00 96.25 99 GLN A C 1
ATOM 735 O O . GLN A 1 99 ? -1.179 5.885 -20.967 1.00 96.25 99 GLN A O 1
ATOM 740 N N . LEU A 1 100 ? 0.651 4.574 -21.093 1.00 96.75 100 LEU A N 1
ATOM 741 C CA . LEU A 1 100 ? 0.087 3.405 -20.424 1.00 96.75 100 LEU A CA 1
ATOM 742 C C . LEU A 1 100 ? -0.452 3.785 -19.047 1.00 96.75 100 LEU A C 1
ATOM 744 O O . LEU A 1 100 ? -1.620 3.540 -18.751 1.00 96.75 100 LEU A O 1
ATOM 748 N N . ARG A 1 101 ? 0.363 4.450 -18.220 1.00 96.38 101 ARG A N 1
ATOM 749 C CA . ARG A 1 101 ? -0.061 4.937 -16.903 1.00 96.38 101 ARG A CA 1
ATOM 750 C C . ARG A 1 101 ? -1.319 5.798 -16.996 1.00 96.38 101 ARG A C 1
ATOM 752 O O . ARG A 1 101 ? -2.237 5.615 -16.199 1.00 96.38 101 ARG A O 1
ATOM 759 N N . ARG A 1 102 ? -1.377 6.734 -17.948 1.00 95.19 102 ARG A N 1
ATOM 760 C CA . ARG A 1 102 ? -2.556 7.589 -18.146 1.00 95.19 102 ARG A CA 1
ATOM 761 C C . ARG A 1 102 ? -3.792 6.759 -18.497 1.00 95.19 102 ARG A C 1
ATOM 763 O O . ARG A 1 102 ? -4.830 6.934 -17.869 1.00 95.19 102 ARG A O 1
ATOM 770 N N . MET A 1 103 ? -3.677 5.827 -19.440 1.00 93.25 103 MET A N 1
ATOM 771 C CA . MET A 1 103 ? -4.798 4.972 -19.845 1.00 93.25 103 MET A CA 1
ATOM 772 C C . MET A 1 103 ? -5.273 4.058 -18.710 1.00 93.25 103 MET A C 1
ATOM 774 O O . MET A 1 103 ? -6.478 3.834 -18.559 1.00 93.25 103 MET A O 1
ATOM 778 N N . LEU A 1 104 ? -4.341 3.575 -17.883 1.00 93.69 104 LEU A N 1
ATOM 779 C CA . LEU A 1 104 ? -4.658 2.843 -16.665 1.00 93.69 104 LEU A CA 1
ATOM 780 C C . LEU A 1 104 ? -5.4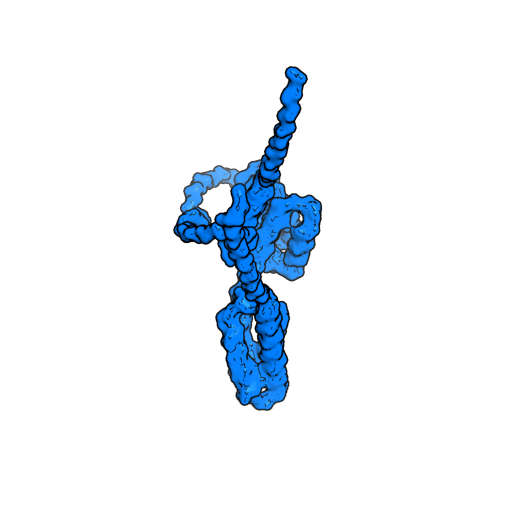40 3.726 -15.703 1.00 93.69 104 LEU A C 1
ATOM 782 O O . LEU A 1 104 ? -6.495 3.295 -15.268 1.00 93.69 104 LEU A O 1
ATOM 786 N N . LEU A 1 105 ? -4.998 4.958 -15.423 1.00 92.81 105 LEU A N 1
ATOM 787 C CA . LEU A 1 105 ? -5.701 5.898 -14.537 1.00 92.81 105 LEU A CA 1
ATOM 788 C C . LEU A 1 105 ? -7.099 6.279 -15.047 1.00 92.81 105 LEU A C 1
ATOM 790 O O . LEU A 1 105 ? -8.024 6.378 -14.245 1.00 92.81 105 LEU A O 1
ATOM 794 N N . GLU A 1 106 ? -7.276 6.415 -16.359 1.00 92.25 106 GLU A N 1
ATOM 795 C CA . GLU A 1 106 ? -8.580 6.650 -16.997 1.00 92.25 106 GLU A CA 1
ATOM 796 C C . GLU A 1 106 ? -9.514 5.429 -16.920 1.00 92.25 106 GLU A C 1
ATOM 798 O O . GLU A 1 106 ? -10.719 5.555 -17.114 1.00 92.25 106 GLU A O 1
ATOM 803 N N . GLY A 1 107 ? -8.987 4.238 -16.615 1.00 87.06 107 GLY A N 1
ATOM 804 C CA . GLY A 1 107 ? -9.781 3.023 -16.441 1.00 87.06 107 GLY A CA 1
ATOM 805 C C . GLY A 1 107 ? -10.359 2.442 -17.725 1.00 87.06 107 GLY A C 1
ATOM 806 O O . GLY A 1 107 ? -11.427 1.835 -17.698 1.00 87.06 107 GLY A O 1
ATOM 807 N N . ARG A 1 108 ? -9.647 2.584 -18.846 1.00 86.75 108 ARG A N 1
ATOM 808 C CA . ARG A 1 108 ? -10.072 2.019 -20.134 1.00 86.75 108 ARG A CA 1
ATOM 809 C C . ARG A 1 108 ? -10.106 0.490 -20.078 1.00 86.75 108 ARG A C 1
ATOM 811 O O . ARG A 1 108 ? -9.072 -0.136 -19.867 1.00 86.75 108 ARG A O 1
ATOM 818 N N . ALA A 1 109 ? -11.275 -0.108 -20.316 1.00 84.19 109 ALA A N 1
ATOM 819 C CA . ALA A 1 109 ? -11.475 -1.561 -20.242 1.00 84.19 109 ALA A CA 1
ATOM 820 C C . ALA A 1 109 ? -10.560 -2.360 -21.191 1.00 84.19 109 ALA A C 1
ATOM 822 O O . ALA A 1 109 ? -10.119 -3.444 -20.828 1.00 84.19 109 ALA A O 1
ATOM 823 N N . GLU A 1 110 ? -10.240 -1.809 -22.366 1.00 87.12 110 GLU A N 1
ATOM 824 C CA . GLU A 1 110 ? -9.336 -2.415 -23.360 1.00 87.12 110 GLU A CA 1
ATOM 825 C C . GLU A 1 110 ? -7.961 -2.752 -22.762 1.00 87.12 110 GLU A C 1
ATOM 827 O O . GLU A 1 110 ? -7.465 -3.858 -22.925 1.00 87.12 110 GLU A O 1
ATOM 832 N N . VAL A 1 111 ? -7.380 -1.840 -21.977 1.00 88.62 111 VAL A N 1
ATOM 833 C CA . VAL A 1 111 ? -6.054 -2.025 -21.361 1.00 88.62 111 VAL A CA 1
ATOM 834 C C . VAL A 1 111 ? -6.074 -3.163 -20.338 1.00 88.62 111 VAL A C 1
ATOM 836 O O . VAL A 1 111 ? -5.124 -3.934 -20.239 1.00 88.62 111 VAL A O 1
ATOM 839 N N . TRP A 1 112 ? -7.183 -3.311 -19.608 1.00 89.69 112 TRP A N 1
ATOM 840 C CA . TRP A 1 112 ? -7.333 -4.351 -18.587 1.00 89.69 112 TRP A CA 1
ATOM 841 C C . TRP A 1 112 ? -7.456 -5.758 -19.167 1.00 89.69 112 TRP A C 1
ATOM 843 O O . TRP A 1 112 ? -7.075 -6.712 -18.494 1.00 89.69 112 TRP A O 1
ATOM 853 N N . GLN A 1 113 ? -7.908 -5.906 -20.416 1.00 91.38 113 GLN A N 1
ATOM 854 C CA . GLN A 1 113 ? -7.926 -7.209 -21.095 1.00 91.38 113 GLN A CA 1
ATOM 855 C C . GLN A 1 113 ? -6.511 -7.766 -21.309 1.00 91.38 113 GLN A C 1
ATOM 857 O O . GLN A 1 113 ? -6.326 -8.979 -21.359 1.00 91.38 113 GLN A O 1
ATOM 862 N N . HIS A 1 114 ? -5.511 -6.885 -21.364 1.00 91.94 114 HIS A N 1
ATOM 863 C CA . HIS A 1 114 ? -4.106 -7.221 -21.581 1.00 91.94 114 HIS A CA 1
ATOM 864 C C . HIS A 1 114 ? -3.253 -7.064 -20.310 1.00 91.94 114 HIS A C 1
ATOM 866 O O . HIS A 1 114 ? -2.036 -6.900 -20.402 1.00 91.94 114 HIS A O 1
ATOM 872 N N . ARG A 1 115 ? -3.868 -7.123 -19.114 1.00 93.06 115 ARG A N 1
ATOM 873 C CA . ARG A 1 115 ? -3.195 -6.891 -17.819 1.00 93.06 115 ARG A CA 1
ATOM 874 C C . ARG A 1 115 ? -1.880 -7.659 -17.683 1.00 93.06 115 ARG A C 1
ATOM 876 O O . ARG A 1 115 ? -0.873 -7.058 -17.334 1.00 93.06 115 ARG A O 1
ATOM 883 N N . ASP A 1 116 ? -1.879 -8.960 -17.959 1.00 93.38 116 ASP A N 1
ATOM 884 C CA . ASP A 1 116 ? -0.699 -9.812 -17.747 1.00 93.38 116 ASP A CA 1
ATOM 885 C C . ASP A 1 116 ? 0.445 -9.481 -18.710 1.00 93.38 116 ASP A C 1
ATOM 887 O O . ASP A 1 116 ? 1.611 -9.489 -18.325 1.00 93.38 116 ASP A O 1
ATOM 891 N N . GLN A 1 117 ? 0.110 -9.112 -19.947 1.00 94.69 117 GLN A N 1
ATOM 892 C CA . GLN A 1 117 ? 1.088 -8.666 -20.938 1.00 94.69 117 GLN A CA 1
ATOM 893 C C . GLN A 1 117 ? 1.732 -7.344 -20.500 1.00 94.69 117 GLN A C 1
ATOM 895 O O . GLN A 1 117 ? 2.949 -7.183 -20.557 1.00 94.69 117 GLN A O 1
ATOM 900 N N . LEU A 1 118 ? 0.919 -6.410 -20.004 1.00 95.50 118 LEU A N 1
ATOM 901 C CA . LEU A 1 118 ? 1.384 -5.123 -19.487 1.00 95.50 118 LEU A CA 1
ATOM 902 C C . LEU A 1 118 ? 2.197 -5.267 -18.198 1.00 95.50 118 LEU A C 1
ATOM 904 O O . LEU A 1 118 ? 3.173 -4.542 -18.014 1.00 95.50 118 LEU A O 1
ATOM 908 N N . LEU A 1 119 ? 1.822 -6.208 -17.328 1.00 95.31 119 LEU A N 1
ATOM 909 C CA . LEU A 1 119 ? 2.573 -6.540 -16.121 1.00 95.31 119 LEU A CA 1
ATOM 910 C C . LEU A 1 119 ? 3.988 -7.004 -16.480 1.00 95.31 119 LEU A C 1
ATOM 912 O O . LEU A 1 119 ? 4.953 -6.478 -15.928 1.00 95.31 119 LEU A O 1
ATOM 916 N N . GLU A 1 120 ? 4.109 -7.923 -17.440 1.00 94.75 120 GLU A N 1
ATOM 917 C CA . GLU A 1 120 ? 5.405 -8.414 -17.917 1.00 94.75 120 GLU A CA 1
ATOM 918 C C . GLU A 1 120 ? 6.218 -7.301 -18.594 1.00 94.75 120 GLU A C 1
ATOM 920 O O . GLU A 1 120 ? 7.405 -7.145 -18.311 1.00 94.75 120 GLU A O 1
ATOM 925 N N . ALA A 1 121 ? 5.581 -6.462 -19.420 1.00 96.31 121 ALA A N 1
ATOM 926 C CA . ALA A 1 121 ? 6.245 -5.325 -20.058 1.00 96.31 121 ALA A CA 1
ATOM 927 C C . ALA A 1 121 ? 6.811 -4.338 -19.020 1.00 96.31 121 ALA A C 1
ATOM 929 O O . ALA A 1 121 ? 7.970 -3.932 -19.113 1.00 96.31 121 ALA A O 1
ATOM 930 N N . CYS A 1 122 ? 6.032 -3.992 -17.990 1.00 96.75 122 CYS A N 1
ATOM 931 C CA . CYS A 1 122 ? 6.504 -3.169 -16.879 1.00 96.75 122 CYS A CA 1
ATOM 932 C C . CYS A 1 122 ? 7.633 -3.848 -16.092 1.00 96.75 122 CYS A C 1
ATOM 934 O O . CYS A 1 122 ? 8.619 -3.197 -15.751 1.00 96.75 122 CYS A O 1
ATOM 936 N N . HIS A 1 123 ? 7.504 -5.144 -15.807 1.00 94.50 123 HIS A N 1
ATOM 937 C CA . HIS A 1 123 ? 8.509 -5.911 -15.074 1.00 94.50 123 HIS A CA 1
ATOM 938 C C . HIS A 1 123 ? 9.847 -5.989 -15.828 1.00 94.50 123 HIS A C 1
ATOM 940 O O . HIS A 1 123 ? 10.914 -5.824 -15.229 1.00 94.50 123 HIS A O 1
ATOM 946 N N . SER A 1 124 ? 9.802 -6.163 -17.150 1.00 94.12 124 SER A N 1
ATOM 947 C CA . SER A 1 124 ? 10.984 -6.105 -18.011 1.00 94.12 124 SER A CA 1
ATOM 948 C C . SER A 1 124 ? 11.579 -4.695 -18.055 1.00 94.12 124 SER A C 1
ATOM 950 O O . SER A 1 124 ? 12.786 -4.536 -17.909 1.00 94.12 124 SER A O 1
ATOM 952 N N . ALA A 1 125 ? 10.756 -3.656 -18.215 1.00 95.56 125 ALA A N 1
ATOM 953 C CA . ALA A 1 125 ? 11.226 -2.273 -18.332 1.00 95.56 125 ALA A CA 1
ATOM 954 C C . ALA A 1 125 ? 11.818 -1.702 -17.037 1.00 95.56 125 ALA A C 1
ATOM 956 O O . ALA A 1 125 ? 12.659 -0.810 -17.076 1.00 95.56 125 ALA A O 1
ATOM 957 N N . ILE A 1 126 ? 11.437 -2.237 -15.877 1.00 94.62 126 ILE A N 1
ATOM 958 C CA . ILE A 1 126 ? 12.061 -1.903 -14.589 1.00 94.62 126 ILE A CA 1
ATOM 959 C C . ILE A 1 126 ? 13.541 -2.322 -14.520 1.00 94.62 126 ILE A C 1
ATOM 961 O O . ILE A 1 126 ? 14.290 -1.802 -13.689 1.00 94.62 126 ILE A O 1
ATOM 965 N N . GLN A 1 127 ? 13.951 -3.253 -15.380 1.00 93.00 127 GLN A N 1
ATOM 966 C CA . GLN A 1 127 ? 15.325 -3.732 -15.520 1.00 93.00 127 GLN A CA 1
ATOM 967 C C . GLN A 1 127 ? 16.070 -3.047 -16.678 1.00 93.00 127 GLN A C 1
ATOM 969 O O . GLN A 1 127 ? 17.187 -3.453 -16.981 1.00 93.00 127 GLN A O 1
ATOM 974 N N . ASP A 1 128 ? 15.464 -2.054 -17.341 1.00 94.81 128 ASP A N 1
ATOM 975 C CA . ASP A 1 128 ? 16.129 -1.282 -18.396 1.00 94.81 128 ASP A CA 1
ATOM 976 C C . ASP A 1 128 ? 17.287 -0.463 -17.790 1.00 94.81 128 ASP A C 1
ATOM 978 O O . ASP A 1 128 ? 17.209 0.002 -16.653 1.00 94.81 128 ASP A O 1
ATOM 982 N N . GLU A 1 129 ? 18.368 -0.297 -18.549 1.00 92.06 129 GLU A N 1
ATOM 983 C CA . GLU A 1 129 ? 19.533 0.501 -18.147 1.00 92.06 129 GLU A CA 1
ATOM 984 C C . GLU A 1 129 ? 19.203 2.004 -18.139 1.00 92.06 129 GLU A C 1
ATOM 986 O O . GLU A 1 129 ? 19.828 2.792 -17.424 1.00 92.06 129 GLU A O 1
ATOM 991 N N . ASP A 1 130 ? 18.216 2.425 -18.939 1.00 94.94 130 ASP A N 1
ATOM 992 C CA . ASP A 1 130 ? 17.833 3.822 -19.051 1.00 94.94 130 ASP A CA 1
ATOM 993 C C . ASP A 1 130 ? 16.797 4.229 -17.994 1.00 94.94 130 ASP A C 1
ATOM 995 O O . ASP A 1 130 ? 15.665 3.733 -17.931 1.00 94.94 130 ASP A O 1
ATOM 999 N N . SER A 1 131 ? 17.177 5.225 -17.193 1.00 93.56 131 SER A N 1
ATOM 1000 C CA . SER A 1 131 ? 16.328 5.774 -16.136 1.00 93.56 131 SER A CA 1
ATOM 1001 C C . SER A 1 131 ? 14.998 6.331 -16.602 1.00 93.56 131 SER A C 1
ATOM 1003 O O . SER A 1 131 ? 14.018 6.232 -15.867 1.00 93.56 131 SER A O 1
ATOM 1005 N N . TYR A 1 132 ? 14.913 6.868 -17.815 1.00 96.38 132 TYR A N 1
ATOM 1006 C CA . TYR A 1 132 ? 13.657 7.368 -18.349 1.00 96.38 132 TYR A CA 1
ATOM 1007 C C . TYR A 1 132 ? 12.648 6.231 -18.546 1.00 96.38 132 TYR A C 1
ATOM 1009 O O . TYR A 1 132 ? 11.462 6.392 -18.236 1.00 96.38 132 TYR A O 1
ATOM 1017 N N . VAL A 1 133 ? 13.119 5.061 -18.984 1.00 97.31 133 VAL A N 1
ATOM 1018 C CA . VAL A 1 133 ? 12.287 3.869 -19.186 1.00 97.31 133 VAL A CA 1
ATOM 1019 C C . VAL A 1 133 ? 11.910 3.244 -17.849 1.00 97.31 133 VAL A C 1
ATOM 1021 O O . VAL A 1 133 ? 10.718 3.112 -17.567 1.00 97.31 133 VAL A O 1
ATOM 1024 N N . TYR A 1 134 ? 12.872 2.925 -16.975 1.00 95.88 134 TYR A N 1
ATOM 1025 C CA . TYR A 1 134 ? 12.505 2.265 -15.720 1.00 95.88 134 TYR A CA 1
ATOM 1026 C C . TYR A 1 134 ? 11.685 3.188 -14.803 1.00 95.88 134 TYR A C 1
ATOM 1028 O O . TYR A 1 134 ? 10.749 2.717 -14.164 1.00 95.88 134 TYR A O 1
ATOM 1036 N N . LEU A 1 135 ? 11.940 4.506 -14.749 1.00 95.31 135 LEU A N 1
ATOM 1037 C CA . LEU A 1 135 ? 11.150 5.414 -13.899 1.00 95.31 135 LEU A CA 1
ATOM 1038 C C . LEU A 1 135 ? 9.702 5.523 -14.379 1.00 95.31 135 LEU A C 1
ATOM 1040 O O . LEU A 1 135 ? 8.786 5.507 -13.552 1.00 95.31 135 LEU A O 1
ATOM 1044 N N . SER A 1 136 ? 9.480 5.616 -15.691 1.00 97.50 136 SER A N 1
ATOM 1045 C CA . SER A 1 136 ? 8.128 5.640 -16.260 1.00 97.50 136 SER A CA 1
ATOM 1046 C C . SER A 1 136 ? 7.414 4.295 -16.068 1.00 97.50 136 SER A C 1
ATOM 1048 O O . SER A 1 136 ? 6.243 4.280 -15.677 1.00 97.50 136 SER A O 1
ATOM 1050 N N . ALA A 1 137 ? 8.129 3.174 -16.201 1.00 98.00 137 ALA A N 1
ATOM 1051 C CA . ALA A 1 137 ? 7.607 1.838 -15.921 1.00 98.00 137 ALA A CA 1
ATOM 1052 C C . ALA A 1 137 ? 7.216 1.643 -14.445 1.00 98.00 137 ALA A C 1
ATOM 1054 O O . ALA A 1 137 ? 6.129 1.133 -14.179 1.00 98.00 137 ALA A O 1
ATOM 1055 N N . ILE A 1 138 ? 8.021 2.109 -13.476 1.00 97.06 138 ILE A N 1
ATOM 1056 C CA . ILE A 1 138 ? 7.670 2.060 -12.039 1.00 97.06 138 ILE A CA 1
ATOM 1057 C C . ILE A 1 138 ? 6.359 2.820 -11.790 1.00 97.06 138 ILE A C 1
ATOM 1059 O O . ILE A 1 138 ? 5.522 2.373 -11.005 1.00 97.06 138 ILE A O 1
ATOM 1063 N N . GLN A 1 139 ? 6.152 3.972 -12.441 1.00 96.75 139 GLN A N 1
ATOM 1064 C CA . GLN A 1 139 ? 4.911 4.733 -12.276 1.00 96.75 139 GLN A CA 1
ATOM 1065 C C . GLN A 1 139 ? 3.694 4.016 -12.881 1.00 96.75 139 GLN A C 1
ATOM 1067 O O . GLN A 1 139 ? 2.620 4.059 -12.284 1.00 96.75 139 GLN A O 1
ATOM 1072 N N . ALA A 1 140 ? 3.839 3.369 -14.041 1.00 97.31 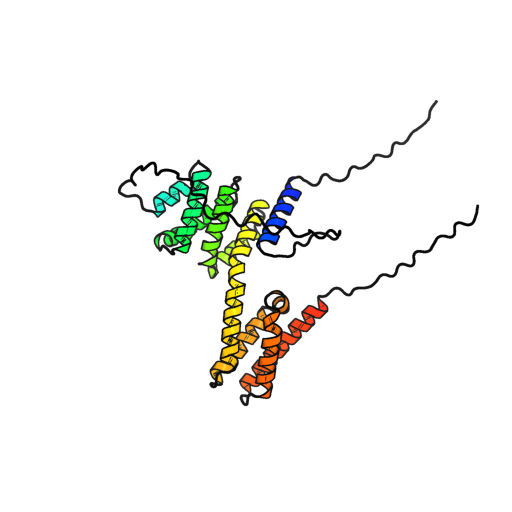140 ALA A N 1
ATOM 1073 C CA . ALA A 1 140 ? 2.768 2.578 -14.649 1.00 97.31 140 ALA A CA 1
ATOM 1074 C C . ALA A 1 140 ? 2.445 1.325 -13.817 1.00 97.31 140 ALA A C 1
ATOM 1076 O O . ALA A 1 140 ? 1.277 1.074 -13.512 1.00 97.31 140 ALA A O 1
ATOM 1077 N N . LEU A 1 141 ? 3.475 0.595 -13.373 1.00 97.06 141 LEU A N 1
ATOM 1078 C CA . LEU A 1 141 ? 3.319 -0.607 -12.556 1.00 97.06 141 LEU A CA 1
ATOM 1079 C C . LEU A 1 141 ? 2.643 -0.304 -11.220 1.00 97.06 141 LEU A C 1
ATOM 1081 O O . LEU A 1 141 ? 1.774 -1.056 -10.793 1.00 97.06 141 LEU A O 1
ATOM 1085 N N . ALA A 1 142 ? 2.976 0.822 -10.583 1.00 96.00 142 ALA A N 1
ATOM 1086 C CA . ALA A 1 142 ? 2.307 1.235 -9.353 1.00 96.00 142 ALA A CA 1
ATOM 1087 C C . ALA A 1 142 ? 0.788 1.381 -9.543 1.00 96.00 142 ALA A C 1
ATOM 1089 O O . ALA A 1 142 ? 0.036 0.953 -8.677 1.00 96.00 142 ALA A O 1
ATOM 1090 N N . VAL A 1 143 ? 0.325 1.916 -10.680 1.00 95.44 143 VAL A N 1
ATOM 1091 C CA . VAL A 1 143 ? -1.117 2.040 -10.969 1.00 95.44 143 VAL A CA 1
ATOM 1092 C C . VAL A 1 143 ? -1.764 0.680 -11.253 1.00 95.44 143 VAL A C 1
ATOM 1094 O O . VAL A 1 143 ? -2.903 0.459 -10.842 1.00 95.44 143 VAL A O 1
ATOM 1097 N N . LEU A 1 144 ? -1.061 -0.234 -11.933 1.00 94.38 144 LEU A N 1
ATOM 1098 C CA . LEU A 1 144 ? -1.537 -1.609 -12.140 1.00 94.38 144 LEU A CA 1
ATOM 1099 C C . LEU A 1 144 ? -1.764 -2.321 -10.805 1.00 94.38 144 LEU A C 1
ATOM 1101 O O . LEU A 1 144 ? -2.850 -2.844 -10.566 1.00 94.38 144 LEU A O 1
ATOM 1105 N N . VAL A 1 145 ? -0.751 -2.299 -9.935 1.00 94.31 145 VAL A N 1
ATOM 1106 C CA . VAL A 1 145 ? -0.793 -2.974 -8.633 1.00 94.31 145 VAL A CA 1
ATOM 1107 C C . VAL A 1 145 ? -1.836 -2.336 -7.715 1.00 94.31 145 VAL A C 1
ATOM 1109 O O . VAL A 1 145 ? -2.570 -3.061 -7.060 1.00 94.31 145 VAL A O 1
ATOM 1112 N N . ASP A 1 146 ? -1.960 -1.006 -7.700 1.00 91.81 146 ASP A N 1
ATOM 1113 C CA . ASP A 1 146 ? -2.957 -0.301 -6.878 1.00 91.81 146 ASP A CA 1
ATOM 1114 C C . ASP A 1 146 ? -4.395 -0.729 -7.228 1.00 91.81 146 ASP A C 1
ATOM 1116 O O . ASP A 1 146 ? -5.220 -0.938 -6.341 1.00 91.81 146 ASP A O 1
ATOM 1120 N N . ARG A 1 147 ? -4.684 -0.958 -8.515 1.00 90.06 147 ARG A N 1
ATOM 1121 C CA . ARG A 1 147 ? -6.023 -1.349 -8.987 1.00 90.06 147 ARG A CA 1
ATOM 1122 C C . ARG A 1 147 ? -6.370 -2.827 -8.814 1.00 90.06 147 ARG A C 1
ATOM 1124 O O . ARG A 1 147 ? -7.548 -3.130 -8.658 1.00 90.06 147 ARG A O 1
ATOM 1131 N N . ASP A 1 148 ? -5.387 -3.724 -8.838 1.00 89.44 148 ASP A N 1
ATOM 1132 C CA . ASP A 1 148 ? -5.565 -5.163 -8.581 1.00 89.44 148 ASP A CA 1
ATOM 1133 C C . ASP A 1 148 ? -4.678 -5.611 -7.410 1.00 89.44 148 ASP A C 1
ATOM 1135 O O . ASP A 1 148 ? -3.828 -6.499 -7.517 1.00 89.44 148 ASP A O 1
ATOM 1139 N N . SER A 1 149 ? -4.860 -4.928 -6.277 1.00 89.19 149 SER A N 1
ATOM 1140 C CA . SER A 1 149 ? -4.040 -5.112 -5.075 1.00 89.19 149 SER A CA 1
ATOM 1141 C C . SER A 1 149 ? -4.133 -6.531 -4.508 1.00 89.19 149 SER A C 1
ATOM 1143 O O . SER A 1 149 ? -3.142 -7.038 -3.985 1.00 89.19 149 SER A O 1
ATOM 1145 N N . ASP A 1 150 ? -5.285 -7.191 -4.644 1.00 86.88 150 ASP A N 1
ATOM 1146 C CA . ASP A 1 150 ? -5.532 -8.517 -4.067 1.00 86.88 150 ASP A CA 1
ATOM 1147 C C . ASP A 1 150 ? -4.630 -9.599 -4.678 1.00 86.88 150 ASP A C 1
ATOM 1149 O O . ASP A 1 150 ? -4.144 -10.480 -3.966 1.00 86.88 150 ASP A O 1
ATOM 1153 N N . HIS A 1 151 ? -4.356 -9.515 -5.983 1.00 90.56 151 HIS A N 1
ATOM 1154 C CA . HIS A 1 151 ? -3.526 -10.492 -6.693 1.00 90.56 151 HIS A CA 1
ATOM 1155 C C . HIS A 1 151 ? -2.090 -10.001 -6.895 1.00 90.56 151 HIS A C 1
ATOM 1157 O O . HIS A 1 151 ? -1.145 -10.788 -6.795 1.00 90.56 151 HIS A O 1
ATOM 1163 N N . LEU A 1 152 ? -1.900 -8.704 -7.165 1.00 93.25 152 LEU A N 1
ATOM 1164 C CA . LEU A 1 152 ? -0.600 -8.178 -7.576 1.00 93.25 152 LEU A CA 1
ATOM 1165 C C . LEU A 1 152 ? 0.309 -7.774 -6.409 1.00 93.25 152 LEU A C 1
ATOM 1167 O O . LEU A 1 152 ? 1.526 -7.781 -6.588 1.00 93.25 152 LEU A O 1
ATOM 1171 N N . LEU A 1 153 ? -0.212 -7.475 -5.210 1.00 90.94 153 LEU A N 1
ATOM 1172 C CA . LEU A 1 153 ? 0.652 -7.251 -4.038 1.00 90.94 153 LEU A CA 1
ATOM 1173 C C . LEU A 1 153 ? 1.378 -8.525 -3.581 1.00 90.94 153 LEU A C 1
ATOM 1175 O O . LEU A 1 153 ? 2.588 -8.442 -3.352 1.00 90.94 153 LEU A O 1
ATOM 1179 N N . PRO A 1 154 ? 0.714 -9.698 -3.472 1.00 90.25 154 PRO A N 1
ATOM 1180 C CA . PRO A 1 154 ? 1.411 -10.956 -3.214 1.00 90.25 154 PRO A CA 1
ATOM 1181 C C . PRO A 1 154 ? 2.476 -11.256 -4.271 1.00 90.25 154 PRO A C 1
ATOM 1183 O O . PRO A 1 154 ? 3.608 -11.581 -3.916 1.00 90.25 154 PRO A O 1
ATOM 1186 N N . TRP A 1 155 ? 2.145 -11.064 -5.553 1.00 92.31 155 TRP A N 1
ATOM 1187 C CA . TRP A 1 155 ? 3.097 -11.231 -6.651 1.00 92.31 155 TRP A CA 1
ATOM 1188 C C . TRP A 1 155 ? 4.305 -10.294 -6.504 1.00 92.31 155 TRP A C 1
ATOM 1190 O O . TRP A 1 155 ? 5.445 -10.746 -6.573 1.00 92.31 155 TRP A O 1
ATOM 1200 N N . LEU A 1 156 ? 4.085 -9.005 -6.226 1.00 92.19 156 LEU A N 1
ATOM 1201 C CA . LEU A 1 156 ? 5.159 -8.023 -6.048 1.00 92.19 156 LEU A CA 1
ATOM 1202 C C . LEU A 1 156 ? 6.082 -8.390 -4.872 1.00 92.19 156 LEU A C 1
ATOM 1204 O O . LEU A 1 156 ? 7.303 -8.259 -4.974 1.00 92.19 156 LEU A O 1
ATOM 1208 N N . ALA A 1 157 ? 5.512 -8.873 -3.765 1.00 89.38 157 ALA A N 1
ATOM 1209 C CA . ALA A 1 157 ? 6.270 -9.336 -2.603 1.00 89.38 157 ALA A CA 1
ATOM 1210 C C . ALA A 1 157 ? 7.115 -10.586 -2.909 1.00 89.38 157 ALA A C 1
ATOM 1212 O O . ALA A 1 157 ? 8.252 -10.698 -2.439 1.00 89.38 157 ALA A O 1
ATOM 1213 N N . GLU A 1 158 ? 6.586 -11.502 -3.722 1.00 90.69 158 GLU A N 1
ATOM 1214 C CA . GLU A 1 158 ? 7.329 -12.660 -4.216 1.00 90.69 158 GLU A CA 1
ATOM 1215 C C . GLU A 1 158 ? 8.494 -12.221 -5.112 1.00 90.69 158 GLU A C 1
ATOM 1217 O O . GLU A 1 158 ? 9.632 -12.614 -4.852 1.00 90.69 158 GLU A O 1
ATOM 1222 N N . GLN A 1 159 ? 8.257 -11.328 -6.084 1.00 89.06 159 GLN A N 1
ATOM 1223 C CA . GLN A 1 159 ? 9.306 -10.825 -6.986 1.00 89.06 159 GLN A CA 1
ATOM 1224 C C . GLN A 1 159 ? 10.454 -10.136 -6.234 1.00 89.06 159 GLN A C 1
ATOM 1226 O O . GLN A 1 159 ? 11.623 -10.327 -6.567 1.00 89.06 159 GLN A O 1
ATOM 1231 N N . LEU A 1 160 ? 10.148 -9.379 -5.176 1.00 88.31 160 LEU A N 1
ATOM 1232 C CA . LEU A 1 160 ? 11.155 -8.742 -4.317 1.00 88.31 160 LEU A CA 1
ATOM 1233 C C . LEU A 1 160 ? 12.079 -9.740 -3.607 1.00 88.31 160 LEU A C 1
ATOM 1235 O O . LEU A 1 160 ? 13.216 -9.401 -3.266 1.00 88.31 160 LEU A O 1
ATOM 1239 N N . SER A 1 161 ? 11.592 -10.960 -3.393 1.00 86.50 161 SER A N 1
ATOM 1240 C CA . SER A 1 161 ? 12.306 -12.033 -2.701 1.00 86.50 161 SER A CA 1
ATOM 1241 C C . SER A 1 161 ? 13.144 -12.900 -3.650 1.00 86.50 161 SER A C 1
ATOM 1243 O O . SER A 1 161 ? 13.955 -13.700 -3.187 1.00 86.50 161 SER A O 1
ATOM 1245 N N . LEU A 1 162 ? 12.991 -12.744 -4.971 1.00 82.69 162 LEU A N 1
ATOM 1246 C CA . LEU A 1 162 ? 13.733 -13.523 -5.959 1.00 82.69 162 LEU A CA 1
ATOM 1247 C C . LEU A 1 162 ? 15.184 -13.042 -6.080 1.00 82.69 162 LEU A C 1
ATOM 1249 O O . LEU A 1 162 ? 15.463 -11.944 -6.560 1.00 82.69 162 LEU A O 1
ATOM 1253 N N . GLU A 1 163 ? 16.135 -13.912 -5.740 1.00 72.88 163 GLU A N 1
ATOM 1254 C CA . GLU A 1 163 ? 17.574 -13.628 -5.871 1.00 72.88 163 GLU A CA 1
ATOM 1255 C C . GLU A 1 163 ? 18.036 -13.450 -7.326 1.00 72.88 163 GLU A C 1
ATOM 1257 O O . GLU A 1 163 ? 19.085 -12.859 -7.573 1.00 72.88 163 GLU A O 1
ATOM 1262 N N . LYS A 1 164 ? 17.247 -13.938 -8.293 1.00 84.56 164 LYS A N 1
ATOM 1263 C CA . LYS A 1 164 ? 17.545 -13.829 -9.727 1.00 84.56 164 LYS A CA 1
ATOM 1264 C C . LYS A 1 164 ? 17.492 -12.382 -10.232 1.00 84.56 164 LYS A C 1
ATOM 1266 O O . LYS A 1 164 ? 18.162 -12.070 -11.214 1.00 84.56 164 LYS A O 1
ATOM 1271 N N . LEU A 1 165 ? 16.705 -11.512 -9.596 1.00 83.81 165 LEU A N 1
ATOM 1272 C CA . LEU A 1 165 ? 16.632 -10.104 -9.978 1.00 83.81 165 LEU A CA 1
ATOM 1273 C C . LEU A 1 165 ? 17.871 -9.343 -9.494 1.00 83.81 165 LEU A C 1
ATOM 1275 O O . LEU A 1 165 ? 18.352 -9.525 -8.367 1.00 83.81 165 LEU A O 1
ATOM 1279 N N . SER A 1 166 ? 18.344 -8.414 -10.329 1.00 87.88 166 SER A N 1
ATOM 1280 C CA . SER A 1 166 ? 19.416 -7.499 -9.941 1.00 87.88 166 SER A CA 1
ATOM 1281 C C . SER A 1 166 ? 19.029 -6.708 -8.684 1.00 87.88 166 SER A C 1
ATOM 1283 O O . SER A 1 166 ? 17.851 -6.532 -8.354 1.00 87.88 166 SER A O 1
ATOM 1285 N N . VAL A 1 167 ? 20.032 -6.239 -7.938 1.00 87.81 167 VAL A N 1
ATOM 1286 C CA . VAL A 1 167 ? 19.792 -5.385 -6.761 1.00 87.81 167 VAL A CA 1
ATOM 1287 C C . VAL A 1 167 ? 19.008 -4.138 -7.172 1.00 87.81 167 VAL A C 1
ATOM 1289 O O . VAL A 1 167 ? 18.048 -3.771 -6.502 1.00 87.81 167 VAL A O 1
ATOM 1292 N N . GLU A 1 168 ? 19.359 -3.536 -8.307 1.00 88.19 168 GLU A N 1
ATOM 1293 C CA . GLU A 1 168 ? 18.666 -2.375 -8.858 1.00 88.19 168 GLU A CA 1
ATOM 1294 C C . GLU A 1 168 ? 17.192 -2.651 -9.179 1.00 88.19 168 GLU A C 1
ATOM 1296 O O . GLU A 1 168 ? 16.329 -1.871 -8.775 1.00 88.19 168 GLU A O 1
ATOM 1301 N N . ALA A 1 169 ? 16.887 -3.778 -9.822 1.00 88.50 169 ALA A N 1
ATOM 1302 C CA . ALA A 1 169 ? 15.515 -4.166 -10.127 1.00 88.50 169 ALA A CA 1
ATOM 1303 C C . ALA A 1 169 ? 14.687 -4.363 -8.851 1.00 88.50 169 ALA A C 1
ATOM 1305 O O . ALA A 1 169 ? 13.563 -3.875 -8.751 1.00 88.50 169 ALA A O 1
ATOM 1306 N N . ARG A 1 170 ? 15.266 -5.006 -7.828 1.00 91.00 170 ARG A N 1
ATOM 1307 C CA . ARG A 1 170 ? 14.617 -5.161 -6.518 1.00 91.00 170 ARG A CA 1
ATOM 1308 C C . ARG A 1 170 ? 14.406 -3.820 -5.813 1.00 91.00 170 ARG A C 1
ATOM 1310 O O . ARG A 1 170 ? 13.359 -3.621 -5.204 1.00 91.00 170 ARG A O 1
ATOM 1317 N N . LEU A 1 171 ? 15.341 -2.874 -5.928 1.00 91.31 171 LEU A N 1
ATOM 1318 C CA . LEU A 1 171 ? 15.154 -1.510 -5.418 1.00 91.31 171 LEU A CA 1
ATOM 1319 C C . LEU A 1 171 ? 14.013 -0.783 -6.144 1.00 91.31 171 LEU A C 1
ATOM 1321 O O . LEU A 1 171 ? 13.181 -0.158 -5.488 1.00 91.31 171 LEU A O 1
ATOM 1325 N N . ASN A 1 172 ? 13.936 -0.910 -7.470 1.00 94.00 172 ASN A N 1
ATOM 1326 C CA . ASN A 1 172 ? 12.859 -0.335 -8.276 1.00 94.00 172 ASN A CA 1
ATOM 1327 C C . ASN A 1 172 ? 11.489 -0.934 -7.908 1.00 94.00 172 ASN A C 1
ATOM 1329 O O . ASN A 1 172 ? 10.529 -0.192 -7.712 1.00 94.00 172 ASN A O 1
ATOM 1333 N N . LEU A 1 173 ? 11.390 -2.257 -7.737 1.00 94.44 173 LEU A N 1
ATOM 1334 C CA . LEU A 1 173 ? 10.171 -2.909 -7.238 1.00 94.44 173 LEU A CA 1
ATOM 1335 C C . LEU A 1 173 ? 9.831 -2.478 -5.801 1.00 94.44 173 LEU A C 1
ATOM 1337 O O . LEU A 1 173 ? 8.660 -2.336 -5.454 1.00 94.44 173 LEU A O 1
ATOM 1341 N N . GLY A 1 174 ? 10.840 -2.210 -4.969 1.00 92.69 174 GLY A N 1
ATOM 1342 C CA . GLY A 1 174 ? 10.647 -1.670 -3.623 1.00 92.69 174 GLY A CA 1
ATOM 1343 C C . GLY A 1 174 ? 10.019 -0.276 -3.660 1.00 92.69 174 GLY A C 1
ATOM 1344 O O . GLY A 1 174 ? 9.132 0.031 -2.865 1.00 92.69 174 GLY A O 1
ATOM 1345 N N . GLU A 1 175 ? 10.410 0.547 -4.631 1.00 93.38 175 GLU A N 1
ATOM 1346 C CA . GLU A 1 175 ? 9.783 1.842 -4.888 1.00 93.38 175 GLU A CA 1
ATOM 1347 C C . GLU A 1 175 ? 8.323 1.696 -5.344 1.00 93.38 175 GLU A C 1
ATOM 1349 O O . GLU A 1 175 ? 7.464 2.433 -4.856 1.00 93.38 175 GLU A O 1
ATOM 1354 N N . VAL A 1 176 ? 8.008 0.719 -6.208 1.00 95.00 176 VAL A N 1
ATOM 1355 C CA . VAL A 1 176 ? 6.613 0.388 -6.569 1.00 95.00 176 VAL A CA 1
ATOM 1356 C C . VAL A 1 176 ? 5.802 0.062 -5.317 1.00 95.00 176 VAL A C 1
ATOM 1358 O O . VAL A 1 176 ? 4.738 0.644 -5.106 1.00 95.00 176 VAL A O 1
ATOM 1361 N N . LEU A 1 177 ? 6.321 -0.813 -4.450 1.00 92.06 177 LEU A N 1
ATOM 1362 C CA . LEU A 1 177 ? 5.640 -1.214 -3.219 1.00 92.06 177 LEU A CA 1
ATOM 1363 C C . LEU A 1 177 ? 5.379 -0.012 -2.298 1.00 92.06 177 LEU A C 1
ATOM 1365 O O . LEU A 1 177 ? 4.284 0.128 -1.750 1.00 92.06 177 LEU A O 1
ATOM 1369 N N . LEU A 1 178 ? 6.353 0.890 -2.152 1.00 90.06 178 LEU A N 1
ATOM 1370 C CA . LEU A 1 178 ? 6.185 2.117 -1.366 1.00 90.06 178 LEU A CA 1
ATOM 1371 C C . LEU A 1 178 ? 5.125 3.052 -1.964 1.00 90.06 178 LEU A C 1
ATOM 1373 O O . LEU A 1 178 ? 4.349 3.652 -1.219 1.00 90.06 178 LEU A O 1
ATOM 1377 N N . ARG A 1 179 ? 5.049 3.161 -3.296 1.00 90.50 179 ARG A N 1
ATOM 1378 C CA . ARG A 1 179 ? 4.020 3.964 -3.979 1.00 90.50 179 ARG A CA 1
ATOM 1379 C C . ARG A 1 179 ? 2.620 3.433 -3.719 1.00 90.50 179 ARG A C 1
ATOM 1381 O O . ARG A 1 179 ? 1.767 4.211 -3.306 1.00 90.50 179 ARG A O 1
ATOM 1388 N N . VAL A 1 180 ? 2.414 2.133 -3.915 1.00 89.62 180 VAL A N 1
ATOM 1389 C CA . VAL A 1 180 ? 1.110 1.490 -3.696 1.00 89.62 180 VAL A CA 1
ATOM 1390 C C . VAL A 1 180 ? 0.701 1.617 -2.229 1.00 89.62 180 VAL A C 1
ATOM 1392 O O . VAL A 1 180 ? -0.410 2.025 -1.904 1.00 89.62 180 VAL A O 1
ATOM 1395 N N . THR A 1 181 ? 1.634 1.369 -1.309 1.00 83.00 181 THR A N 1
ATOM 1396 C CA . THR A 1 181 ? 1.319 1.379 0.125 1.00 83.00 181 THR A CA 1
ATOM 1397 C C . THR A 1 181 ? 1.046 2.769 0.703 1.00 83.00 181 THR A C 1
ATOM 1399 O O . THR A 1 181 ? 0.388 2.883 1.740 1.00 83.00 181 THR A O 1
ATOM 1402 N N . LYS A 1 182 ? 1.474 3.842 0.026 1.00 80.06 182 LYS A N 1
ATOM 1403 C CA . LYS A 1 182 ? 1.186 5.226 0.433 1.00 80.06 182 LYS A CA 1
ATOM 1404 C C . LYS A 1 182 ? -0.315 5.533 0.439 1.00 80.06 182 LYS A C 1
ATOM 1406 O O . LYS A 1 182 ? -0.762 6.303 1.289 1.00 80.06 182 LYS A O 1
ATOM 1411 N N . ASN A 1 183 ? -1.089 4.909 -0.449 1.00 72.31 183 ASN A N 1
ATOM 1412 C CA . ASN A 1 183 ? -2.538 5.106 -0.521 1.00 72.31 183 ASN A CA 1
ATOM 1413 C C . ASN A 1 183 ? -3.276 4.505 0.686 1.00 72.31 183 ASN A C 1
ATOM 1415 O O . ASN A 1 183 ? -4.357 4.975 1.037 1.00 72.31 183 ASN A O 1
ATOM 1419 N N . PHE A 1 184 ? -2.686 3.537 1.397 1.00 74.12 184 PHE A N 1
ATOM 1420 C CA . PHE A 1 184 ? -3.342 2.918 2.552 1.00 74.12 184 PHE A CA 1
ATOM 1421 C C . PHE A 1 184 ? -3.489 3.860 3.746 1.00 74.12 184 PHE A C 1
ATOM 1423 O O . PHE A 1 184 ? -4.444 3.728 4.509 1.00 74.12 184 PHE A O 1
ATOM 1430 N N . VAL A 1 185 ? -2.580 4.822 3.926 1.00 73.69 185 VAL A N 1
ATOM 1431 C CA . VAL A 1 185 ? -2.615 5.744 5.073 1.00 73.69 185 VAL A CA 1
ATOM 1432 C C . VAL A 1 185 ? -3.875 6.625 5.084 1.00 73.69 185 VAL A C 1
ATOM 1434 O O . VAL A 1 185 ? -4.596 6.562 6.082 1.00 73.69 185 VAL A O 1
ATOM 1437 N N . PRO A 1 186 ? -4.191 7.413 4.033 1.00 77.94 186 PRO A N 1
ATOM 1438 C CA . PRO A 1 186 ? -5.401 8.236 4.024 1.00 77.94 186 PRO A CA 1
ATOM 1439 C C . PRO A 1 186 ? -6.674 7.386 4.092 1.00 77.94 186 PRO A C 1
ATOM 1441 O O . PRO A 1 186 ? -7.574 7.716 4.856 1.00 77.94 186 PRO A O 1
ATOM 1444 N N . ILE A 1 187 ? -6.718 6.243 3.394 1.00 79.50 187 ILE A N 1
ATOM 1445 C CA . ILE A 1 187 ? -7.858 5.311 3.457 1.00 79.50 187 ILE A CA 1
ATOM 1446 C C . ILE A 1 187 ? -8.090 4.848 4.900 1.00 79.50 187 ILE A C 1
ATOM 1448 O O . ILE A 1 187 ? -9.216 4.859 5.389 1.00 79.50 187 ILE A O 1
ATOM 1452 N N . THR A 1 188 ? -7.021 4.495 5.617 1.00 78.31 188 THR A N 1
ATOM 1453 C CA . THR A 1 188 ? -7.133 4.063 7.014 1.00 78.31 188 THR A CA 1
ATOM 1454 C C . THR A 1 188 ? -7.606 5.201 7.921 1.00 78.31 188 THR A C 1
ATOM 1456 O O . THR A 1 188 ? -8.395 4.957 8.831 1.00 78.31 188 THR A O 1
ATOM 1459 N N . GLN A 1 189 ? -7.171 6.445 7.685 1.00 81.50 189 GLN A N 1
ATOM 1460 C CA . GLN A 1 189 ? -7.646 7.605 8.450 1.00 81.50 189 GLN A CA 1
ATOM 1461 C C . GLN A 1 189 ? -9.142 7.863 8.237 1.00 81.50 189 GLN A C 1
ATOM 1463 O O . GLN A 1 189 ? -9.857 8.065 9.217 1.00 81.50 189 GLN A O 1
ATOM 1468 N N . GLU A 1 190 ? -9.629 7.786 6.998 1.00 85.56 190 GLU A N 1
ATOM 1469 C CA . GLU A 1 190 ? -11.057 7.931 6.680 1.00 85.56 190 GLU A CA 1
ATOM 1470 C C . GLU A 1 190 ? -11.899 6.811 7.307 1.00 85.56 190 GLU A C 1
ATOM 1472 O O . GLU A 1 190 ? -12.930 7.074 7.930 1.00 85.56 190 GLU A O 1
ATOM 1477 N N . ILE A 1 191 ? -11.427 5.559 7.233 1.00 86.81 191 ILE A N 1
ATOM 1478 C CA . ILE A 1 191 ? -12.075 4.420 7.903 1.00 86.81 191 ILE A CA 1
ATOM 1479 C C . ILE A 1 191 ? -12.171 4.679 9.409 1.00 86.81 191 ILE A C 1
ATOM 1481 O O . ILE A 1 191 ? -13.232 4.496 10.002 1.00 86.81 191 ILE A O 1
ATOM 1485 N N . LEU A 1 192 ? -11.090 5.140 10.041 1.00 86.06 192 LEU A N 1
ATOM 1486 C CA . LEU A 1 192 ? -11.092 5.437 11.472 1.00 86.06 192 LEU A CA 1
ATOM 1487 C C . LEU A 1 192 ? -12.021 6.595 11.825 1.00 86.06 192 LEU A C 1
ATOM 1489 O O . LEU A 1 192 ? -12.759 6.490 12.801 1.00 86.06 192 LEU A O 1
ATOM 1493 N N . ALA A 1 193 ? -12.034 7.669 11.037 1.00 87.38 193 ALA A N 1
ATOM 1494 C CA . ALA A 1 193 ? -12.953 8.784 11.236 1.00 87.38 193 ALA A CA 1
ATOM 1495 C C . ALA A 1 193 ? -14.419 8.321 11.154 1.00 87.38 193 ALA A C 1
ATOM 1497 O O . ALA A 1 193 ? -15.225 8.668 12.021 1.00 87.38 193 ALA A O 1
ATOM 1498 N N . CYS A 1 194 ? -14.741 7.475 10.171 1.00 90.62 194 CYS A N 1
ATOM 1499 C CA . CYS A 1 194 ? -16.060 6.868 10.017 1.00 90.62 194 CYS A CA 1
ATOM 1500 C C . CYS A 1 194 ? -16.434 6.001 11.229 1.00 90.62 194 CYS A C 1
ATOM 1502 O O . CYS A 1 194 ? -17.460 6.244 11.868 1.00 90.62 194 CYS A O 1
ATOM 1504 N N . LEU A 1 195 ? -15.578 5.045 11.610 1.00 91.75 195 LEU A N 1
ATOM 1505 C CA . LEU A 1 195 ? -15.814 4.156 12.753 1.00 91.75 195 LEU A CA 1
ATOM 1506 C C . LEU A 1 195 ? -16.006 4.934 14.057 1.00 91.75 195 LEU A C 1
ATOM 1508 O O . LEU A 1 195 ? -16.888 4.612 14.849 1.00 91.75 195 LEU A O 1
ATOM 1512 N N . ARG A 1 196 ? -15.230 5.999 14.269 1.00 90.00 196 ARG A N 1
ATOM 1513 C CA . ARG A 1 196 ? -15.364 6.871 15.443 1.00 90.00 196 ARG A CA 1
ATOM 1514 C C . ARG A 1 196 ? -16.709 7.598 15.490 1.00 90.00 196 ARG A C 1
ATOM 1516 O O . ARG A 1 196 ? -17.257 7.785 16.576 1.00 90.00 196 ARG A O 1
ATOM 1523 N N . GLY A 1 197 ? -17.260 7.976 14.336 1.00 88.50 197 GLY A N 1
ATOM 1524 C CA . GLY A 1 197 ? -18.632 8.476 14.235 1.00 88.50 197 GLY A CA 1
ATOM 1525 C C . GLY A 1 197 ? -19.660 7.410 14.625 1.00 88.50 197 GLY A C 1
ATOM 1526 O O . GLY A 1 197 ? -20.529 7.668 15.457 1.00 88.50 197 GLY A O 1
ATOM 1527 N N . LEU A 1 198 ? -19.504 6.195 14.091 1.00 91.81 198 LEU A N 1
ATOM 1528 C CA . LEU A 1 198 ? -20.419 5.068 14.313 1.00 91.81 198 LEU A CA 1
ATOM 1529 C C . LEU A 1 198 ? -20.407 4.525 15.751 1.00 91.81 198 LEU A C 1
ATOM 1531 O O . LEU A 1 198 ? -21.402 3.976 16.208 1.00 91.81 198 LEU A O 1
ATOM 1535 N N . ILE A 1 199 ? -19.329 4.726 16.513 1.00 90.31 199 ILE A N 1
ATOM 1536 C CA . ILE A 1 199 ? -19.292 4.384 17.948 1.00 90.31 199 ILE A CA 1
ATOM 1537 C C . ILE A 1 199 ? -20.367 5.135 18.750 1.00 90.31 199 ILE A C 1
ATOM 1539 O O . ILE A 1 199 ? -20.773 4.683 19.818 1.00 90.31 199 ILE A O 1
ATOM 1543 N N . ARG A 1 200 ? -20.830 6.287 18.258 1.00 86.75 200 ARG A N 1
ATOM 1544 C CA . ARG A 1 200 ? -21.863 7.101 18.913 1.00 86.75 200 ARG A CA 1
ATOM 1545 C C . ARG A 1 200 ? -23.254 6.870 18.324 1.00 86.75 200 ARG A C 1
ATOM 1547 O O . ARG A 1 200 ? -24.160 7.644 18.630 1.00 86.75 200 ARG A O 1
ATOM 1554 N N . ASP A 1 201 ? -23.408 5.870 17.460 1.00 90.94 201 ASP A N 1
ATOM 1555 C CA . ASP A 1 201 ? -24.691 5.547 16.851 1.00 90.94 201 ASP A CA 1
ATOM 1556 C C . ASP A 1 201 ? -25.707 5.133 17.931 1.00 90.94 201 ASP A C 1
ATOM 1558 O O . ASP A 1 201 ? -25.344 4.410 18.864 1.00 90.94 201 ASP A O 1
ATOM 1562 N N . PRO A 1 202 ? -26.968 5.599 17.850 1.00 85.75 202 PRO A N 1
ATOM 1563 C CA . PRO A 1 202 ? -27.995 5.237 18.822 1.00 85.75 202 PRO A CA 1
ATOM 1564 C C . PRO A 1 202 ? -28.391 3.755 18.765 1.00 85.75 202 PRO A C 1
ATOM 1566 O O . PRO A 1 202 ? -28.984 3.261 19.721 1.00 85.75 202 PRO A O 1
ATOM 1569 N N . ALA A 1 203 ? -28.124 3.050 17.661 1.00 87.94 203 ALA A N 1
ATOM 1570 C CA . ALA A 1 203 ? -28.388 1.628 17.543 1.00 87.94 203 ALA A CA 1
ATOM 1571 C C . ALA A 1 203 ? -27.203 0.812 18.078 1.00 87.94 203 ALA A C 1
ATOM 1573 O O . ALA A 1 203 ? -26.113 0.801 17.499 1.00 87.94 203 ALA A O 1
ATOM 1574 N N . ASP A 1 204 ? -27.455 0.033 19.132 1.00 86.44 204 ASP A N 1
ATOM 1575 C CA . ASP A 1 204 ? -26.441 -0.795 19.798 1.00 86.44 204 ASP A CA 1
ATOM 1576 C C . ASP A 1 204 ? -25.696 -1.731 18.830 1.00 86.44 204 ASP A C 1
ATOM 1578 O O . ASP A 1 204 ? -24.488 -1.916 18.954 1.00 86.44 204 ASP A O 1
ATOM 1582 N N . LEU A 1 205 ? -26.380 -2.281 17.815 1.00 88.56 205 LEU A N 1
ATOM 1583 C CA . LEU A 1 205 ? -25.755 -3.153 16.810 1.00 88.56 205 LEU A CA 1
ATOM 1584 C C . LEU A 1 205 ? -24.701 -2.424 15.963 1.00 88.56 205 LEU A C 1
ATOM 1586 O O . LEU A 1 205 ? -23.669 -3.008 15.633 1.00 88.56 205 LEU A O 1
ATOM 1590 N N . VAL A 1 206 ? -24.958 -1.166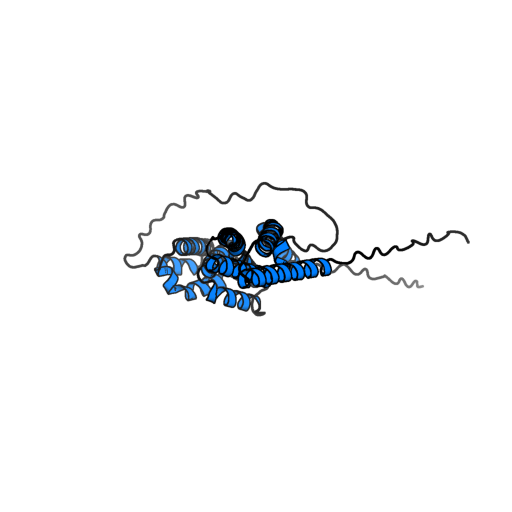 15.595 1.00 91.06 206 VAL A N 1
ATOM 1591 C CA . VAL A 1 206 ? -24.036 -0.362 14.777 1.00 91.06 206 VAL A CA 1
ATOM 1592 C C . VAL A 1 206 ? -22.836 0.053 15.620 1.00 91.06 206 VAL A C 1
ATOM 1594 O O . VAL A 1 206 ? -21.696 -0.113 15.184 1.00 91.06 206 VAL A O 1
ATOM 1597 N N . CYS A 1 207 ? -23.090 0.503 16.852 1.00 91.00 207 CYS A N 1
ATOM 1598 C CA . CYS A 1 207 ? -22.050 0.810 17.827 1.00 91.00 207 CYS A CA 1
ATOM 1599 C C . CYS A 1 207 ? -21.130 -0.402 18.054 1.00 91.00 207 CYS A C 1
ATOM 1601 O O . CYS A 1 207 ? -19.917 -0.302 17.874 1.00 91.00 207 CYS A O 1
ATOM 1603 N N . HIS A 1 208 ? -21.707 -1.568 18.351 1.00 88.50 208 HIS A N 1
ATOM 1604 C CA . HIS A 1 208 ? -20.997 -2.839 18.505 1.00 88.50 208 HIS A CA 1
ATOM 1605 C C . HIS A 1 208 ? -20.110 -3.132 17.289 1.00 88.50 208 HIS A C 1
ATOM 1607 O O . HIS A 1 208 ? -18.906 -3.348 17.437 1.00 88.50 208 HIS A O 1
ATOM 1613 N N . ALA A 1 209 ? -20.676 -3.131 16.077 1.00 91.31 209 ALA A N 1
ATOM 1614 C CA . ALA A 1 209 ? -19.919 -3.417 14.860 1.00 91.31 209 ALA A CA 1
ATOM 1615 C C . ALA A 1 209 ? -18.742 -2.445 14.672 1.00 91.31 209 ALA A C 1
ATOM 1617 O O . ALA A 1 209 ? -17.639 -2.868 14.315 1.00 91.31 209 ALA A O 1
ATOM 1618 N N . ALA A 1 210 ? -18.947 -1.160 14.975 1.00 94.12 210 ALA A N 1
ATOM 1619 C CA . ALA A 1 210 ? -17.906 -0.147 14.889 1.00 94.12 210 ALA A CA 1
ATOM 1620 C C . ALA A 1 210 ? -16.783 -0.365 15.915 1.00 94.12 210 ALA A C 1
ATOM 1622 O O . ALA A 1 210 ? -15.605 -0.281 15.564 1.00 94.12 210 ALA A O 1
ATOM 1623 N N . VAL A 1 211 ? -17.124 -0.694 17.165 1.00 93.88 211 VAL A N 1
ATOM 1624 C CA . VAL A 1 211 ? -16.146 -0.993 18.227 1.00 93.88 211 VAL A CA 1
ATOM 1625 C C . VAL A 1 211 ? -15.347 -2.247 17.894 1.00 93.88 211 VAL A C 1
ATOM 1627 O O . VAL A 1 211 ? -14.127 -2.254 18.066 1.00 93.88 211 VAL A O 1
ATOM 1630 N N . LEU A 1 212 ? -16.006 -3.290 17.382 1.00 92.75 212 LEU A N 1
ATOM 1631 C CA . LEU A 1 212 ? -15.347 -4.520 16.955 1.00 92.75 212 LEU A CA 1
ATOM 1632 C C . LEU A 1 212 ? -14.362 -4.250 15.813 1.00 92.75 212 LEU A C 1
ATOM 1634 O O . LEU A 1 212 ? -13.197 -4.635 15.909 1.00 92.75 212 LEU A O 1
ATOM 1638 N N . ALA A 1 213 ? -14.803 -3.548 14.766 1.00 92.94 213 ALA A N 1
ATOM 1639 C CA . ALA A 1 213 ? -13.949 -3.179 13.641 1.00 92.94 213 ALA A CA 1
ATOM 1640 C C . ALA A 1 213 ? -12.749 -2.334 14.099 1.00 92.94 213 ALA A C 1
ATOM 1642 O O . ALA A 1 213 ? -11.612 -2.607 13.710 1.00 92.94 213 ALA A O 1
ATOM 1643 N N . LEU A 1 214 ? -12.975 -1.363 14.990 1.00 92.06 214 LEU A N 1
ATOM 1644 C CA . LEU A 1 214 ? -11.907 -0.549 15.563 1.00 92.06 214 LEU A CA 1
ATOM 1645 C C . LEU A 1 214 ? -10.918 -1.394 16.380 1.00 92.06 214 LEU A C 1
ATOM 1647 O O . LEU A 1 214 ? -9.706 -1.235 16.232 1.00 92.06 214 LEU A O 1
ATOM 1651 N N . GLY A 1 215 ? -11.412 -2.333 17.191 1.00 91.25 215 GLY A N 1
ATOM 1652 C CA . GLY A 1 215 ? -10.587 -3.288 17.930 1.00 91.25 215 GLY A CA 1
ATOM 1653 C C . GLY A 1 215 ? -9.729 -4.164 17.011 1.00 91.25 215 GLY A C 1
ATOM 1654 O O . GLY A 1 215 ? -8.535 -4.331 17.260 1.00 91.25 215 GLY A O 1
ATOM 1655 N N . CYS A 1 216 ? -10.297 -4.660 15.907 1.00 91.25 216 CYS A N 1
ATOM 1656 C CA . CYS A 1 216 ? -9.561 -5.421 14.896 1.00 91.25 216 CYS A CA 1
ATOM 1657 C C . CYS A 1 216 ? -8.437 -4.598 14.251 1.00 91.25 216 CYS A C 1
ATOM 1659 O O . CYS A 1 216 ? -7.332 -5.116 14.083 1.00 91.25 216 CYS A O 1
ATOM 1661 N N . ILE A 1 217 ? -8.683 -3.320 13.941 1.00 89.56 217 ILE A N 1
ATOM 1662 C CA . ILE A 1 217 ? -7.658 -2.422 13.388 1.00 89.56 217 ILE A CA 1
ATOM 1663 C C . ILE A 1 217 ? -6.530 -2.203 14.404 1.00 89.56 217 ILE A C 1
ATOM 1665 O O . ILE A 1 217 ? -5.360 -2.374 14.061 1.00 89.56 217 ILE A O 1
ATOM 1669 N N . ILE A 1 218 ? -6.861 -1.887 15.662 1.00 90.06 218 ILE A N 1
ATOM 1670 C CA . ILE A 1 218 ? -5.865 -1.688 16.731 1.00 90.06 218 ILE A CA 1
ATOM 1671 C C . ILE A 1 218 ? -4.986 -2.931 16.879 1.00 90.06 218 ILE A C 1
ATOM 1673 O O . ILE A 1 218 ? -3.757 -2.824 16.883 1.00 90.06 218 ILE A O 1
ATOM 1677 N N . LYS A 1 219 ? -5.609 -4.111 16.942 1.00 90.25 219 LYS A N 1
ATOM 1678 C CA . LYS A 1 219 ? -4.914 -5.393 17.055 1.00 90.25 219 LYS A CA 1
ATOM 1679 C C . LYS A 1 219 ? -4.009 -5.670 15.855 1.00 90.25 219 LYS A C 1
ATOM 1681 O O . LYS A 1 219 ? -2.851 -6.037 16.034 1.00 90.25 219 LYS A O 1
ATOM 1686 N N . GLY A 1 220 ? -4.518 -5.476 14.637 1.00 87.50 220 GLY A N 1
ATOM 1687 C CA . GLY A 1 220 ? -3.762 -5.706 13.404 1.00 87.50 220 GLY A CA 1
ATOM 1688 C C . GLY A 1 220 ? -2.548 -4.783 13.266 1.00 87.50 220 GLY A C 1
ATOM 1689 O O . GLY A 1 220 ? -1.492 -5.202 12.793 1.00 87.50 220 GLY A O 1
ATOM 1690 N N . MET A 1 221 ? -2.662 -3.533 13.723 1.00 85.69 221 MET A N 1
ATOM 1691 C CA . MET A 1 221 ? -1.560 -2.569 13.688 1.00 85.69 221 MET A CA 1
ATOM 1692 C C . MET A 1 221 ? -0.555 -2.754 14.834 1.00 85.69 221 MET A C 1
ATOM 1694 O O . MET A 1 221 ? 0.641 -2.487 14.656 1.00 85.69 221 MET A O 1
ATOM 1698 N N . GLY A 1 222 ? -1.015 -3.171 16.016 1.00 88.56 222 GLY A N 1
ATOM 1699 C CA . GLY A 1 222 ? -0.194 -3.282 17.222 1.00 88.56 222 GLY A CA 1
ATOM 1700 C C . GLY A 1 222 ? 0.570 -1.986 17.515 1.00 88.56 222 GLY A C 1
ATOM 1701 O O . GLY A 1 222 ? 0.054 -0.884 17.334 1.00 88.56 222 GLY A O 1
ATOM 1702 N N . GLN A 1 223 ? 1.849 -2.081 17.899 1.00 88.81 223 GLN A N 1
ATOM 1703 C CA . GLN A 1 223 ? 2.667 -0.894 18.203 1.00 88.81 223 GLN A CA 1
ATOM 1704 C C . GLN A 1 223 ? 2.932 0.031 16.999 1.00 88.81 223 GLN A C 1
ATOM 1706 O O . GLN A 1 223 ? 3.397 1.160 17.168 1.00 88.81 223 GLN A O 1
ATOM 1711 N N . LYS A 1 224 ? 2.661 -0.413 15.763 1.00 84.88 224 LYS A N 1
ATOM 1712 C CA . LYS A 1 224 ? 2.864 0.423 14.569 1.00 84.88 224 LYS A CA 1
ATOM 1713 C C . LYS A 1 224 ? 1.843 1.560 14.498 1.00 84.88 224 LYS A C 1
ATOM 1715 O O . LYS A 1 224 ? 2.144 2.586 13.892 1.00 84.88 224 LYS A O 1
ATOM 1720 N N . ILE A 1 225 ? 0.697 1.433 15.176 1.00 87.00 225 ILE A N 1
ATOM 1721 C CA . ILE A 1 225 ? -0.343 2.471 15.235 1.00 87.00 225 ILE A CA 1
ATOM 1722 C C . ILE A 1 225 ? 0.203 3.820 15.734 1.00 87.00 225 ILE A C 1
ATOM 1724 O O . ILE A 1 225 ? -0.157 4.869 15.209 1.00 87.00 225 ILE A O 1
ATOM 1728 N N . PHE A 1 226 ? 1.172 3.796 16.656 1.00 87.38 226 PHE A N 1
ATOM 1729 C CA . PHE A 1 226 ? 1.823 4.996 17.195 1.00 87.38 226 PHE A CA 1
ATOM 1730 C C . PHE A 1 226 ? 2.736 5.709 16.192 1.00 87.38 226 PHE A C 1
ATOM 1732 O O . PHE A 1 226 ? 3.031 6.887 16.372 1.00 87.38 226 PHE A O 1
ATOM 1739 N N . LYS A 1 227 ? 3.196 5.010 15.147 1.00 82.94 227 LYS A N 1
ATOM 1740 C CA . LYS A 1 227 ? 4.005 5.592 14.066 1.00 82.94 227 LYS A CA 1
ATOM 1741 C C . LYS A 1 227 ? 3.137 6.050 12.900 1.00 82.94 227 LYS A C 1
ATOM 1743 O O . LYS A 1 227 ? 3.388 7.107 12.340 1.00 82.94 227 LYS A O 1
ATOM 1748 N N . VAL A 1 228 ? 2.130 5.251 12.547 1.00 79.31 228 VAL A N 1
ATOM 1749 C CA . VAL A 1 228 ? 1.277 5.490 11.373 1.00 79.31 228 VAL A CA 1
ATOM 1750 C C . VAL A 1 228 ? 0.223 6.568 11.646 1.00 79.31 228 VAL A C 1
ATOM 1752 O O . VAL A 1 228 ? -0.086 7.359 10.763 1.00 79.31 228 VAL A O 1
ATOM 1755 N N . MET A 1 229 ? -0.325 6.624 12.862 1.00 81.38 229 MET A N 1
ATOM 1756 C CA . MET A 1 229 ? -1.448 7.507 13.206 1.00 81.38 229 MET A CA 1
ATOM 1757 C C . MET A 1 229 ? -1.388 7.996 14.665 1.00 81.38 229 MET A C 1
ATOM 1759 O O . MET A 1 229 ? -2.319 7.786 15.446 1.00 81.38 229 MET A O 1
ATOM 1763 N N . PRO A 1 230 ? -0.308 8.691 15.067 1.00 85.06 230 PRO A N 1
ATOM 1764 C CA . PRO A 1 230 ? -0.112 9.119 16.455 1.00 85.06 230 PRO A CA 1
ATOM 1765 C C . PRO A 1 230 ? -1.257 9.990 16.996 1.00 85.06 230 PRO A C 1
ATOM 1767 O O . PRO A 1 230 ? -1.573 9.929 18.185 1.00 85.06 230 PRO A O 1
ATOM 1770 N N . HIS A 1 231 ? -1.891 10.787 16.131 1.00 86.19 231 HIS A N 1
ATOM 1771 C CA . HIS A 1 231 ? -2.984 11.682 16.510 1.00 86.19 231 HIS A CA 1
ATOM 1772 C C . HIS A 1 231 ? -4.275 10.931 16.873 1.00 86.19 231 HIS A C 1
ATOM 1774 O O . HIS A 1 231 ? -4.979 11.360 17.787 1.00 86.19 231 HIS A O 1
ATOM 1780 N N . GLU A 1 232 ? -4.546 9.788 16.237 1.00 85.62 232 GLU A N 1
ATOM 1781 C CA . GLU A 1 232 ? -5.786 9.027 16.437 1.00 85.62 232 GLU A CA 1
ATOM 1782 C C . GLU A 1 232 ? -5.774 8.217 17.736 1.00 85.62 232 GLU A C 1
ATOM 1784 O O . GLU A 1 232 ? -6.790 8.119 18.421 1.00 85.62 232 GLU A O 1
ATOM 1789 N N . VAL A 1 233 ? -4.612 7.696 18.141 1.00 90.38 233 VAL A N 1
ATOM 1790 C CA . VAL A 1 233 ? -4.500 6.755 19.270 1.00 90.38 233 VAL A CA 1
ATOM 1791 C C . VAL A 1 233 ? -5.113 7.300 20.564 1.00 90.38 233 VAL A C 1
ATOM 1793 O O . VAL A 1 233 ? -5.897 6.627 21.237 1.00 90.38 233 VAL A O 1
ATOM 1796 N N . LYS A 1 234 ? -4.778 8.545 20.921 1.00 90.62 234 LYS A N 1
ATOM 1797 C CA . LYS A 1 234 ? -5.286 9.176 22.147 1.00 90.62 234 LYS A CA 1
ATOM 1798 C C . LYS A 1 234 ? -6.793 9.416 22.081 1.00 90.62 234 LYS A C 1
ATOM 1800 O O . LYS A 1 234 ? -7.458 9.377 23.118 1.00 90.62 234 LYS A O 1
ATOM 1805 N N . VAL A 1 235 ? -7.311 9.712 20.894 1.00 91.50 235 VAL A N 1
ATOM 1806 C CA . VAL A 1 235 ? -8.729 10.003 20.689 1.00 91.50 235 VAL A CA 1
ATOM 1807 C C . VAL A 1 235 ? -9.537 8.714 20.785 1.00 91.50 235 VAL A C 1
ATOM 1809 O O . VAL A 1 235 ? -10.448 8.646 21.605 1.00 91.50 235 VAL A O 1
ATOM 1812 N N . ILE A 1 236 ? -9.100 7.669 20.081 1.00 91.62 236 ILE A N 1
ATOM 1813 C CA . ILE A 1 236 ? -9.667 6.319 20.135 1.00 91.62 236 ILE A CA 1
ATOM 1814 C C . ILE A 1 236 ? -9.724 5.801 21.577 1.00 91.62 236 ILE A C 1
ATOM 1816 O O . ILE A 1 236 ? -10.781 5.385 22.046 1.00 91.62 236 ILE A O 1
ATOM 1820 N N . TYR A 1 237 ? -8.621 5.894 22.327 1.00 93.31 237 TYR A N 1
ATOM 1821 C CA . TYR A 1 237 ? -8.592 5.458 23.727 1.00 93.31 237 TYR A CA 1
ATOM 1822 C C . TYR A 1 237 ? -9.636 6.176 24.595 1.00 93.31 237 TYR A C 1
ATOM 1824 O O . TYR A 1 237 ? -10.303 5.559 25.426 1.00 93.31 237 TYR A O 1
ATOM 1832 N N . ARG A 1 238 ? -9.781 7.496 24.418 1.00 93.56 238 ARG A N 1
ATOM 1833 C CA . ARG A 1 238 ? -10.751 8.299 25.175 1.00 93.56 238 ARG A CA 1
ATOM 1834 C C . ARG A 1 238 ? -12.186 7.929 24.819 1.00 93.56 238 ARG A C 1
ATOM 1836 O O . ARG A 1 238 ? -13.004 7.822 25.728 1.00 93.56 238 ARG A O 1
ATOM 1843 N N . GLU A 1 239 ? -12.472 7.728 23.537 1.00 92.25 239 GLU A N 1
ATOM 1844 C CA . GLU A 1 239 ? -13.800 7.343 23.056 1.00 92.25 239 GLU A CA 1
ATOM 1845 C C . GLU A 1 239 ? -14.190 5.949 23.557 1.00 92.25 239 GLU A C 1
ATOM 1847 O O . GLU A 1 239 ? -15.263 5.800 24.135 1.00 92.25 239 GLU A O 1
ATOM 1852 N N . LEU A 1 240 ? -13.289 4.965 23.474 1.00 93.88 240 LEU A N 1
ATOM 1853 C CA . LEU A 1 240 ? -13.522 3.619 24.009 1.00 93.88 240 LEU A CA 1
ATOM 1854 C C . LEU A 1 240 ? -13.740 3.628 25.526 1.00 93.88 240 LEU A C 1
ATOM 1856 O O . LEU A 1 240 ? -14.654 2.979 26.031 1.00 93.88 240 LEU A O 1
ATOM 1860 N N . LYS A 1 241 ? -12.932 4.393 26.272 1.00 94.69 241 LYS A N 1
ATOM 1861 C CA . LYS A 1 241 ? -13.072 4.488 27.732 1.00 94.69 241 LYS A CA 1
ATOM 1862 C C . LYS A 1 241 ? -14.382 5.158 28.141 1.00 94.69 241 LYS A C 1
ATOM 1864 O O . LYS A 1 241 ? -15.005 4.738 29.115 1.00 94.69 241 LYS A O 1
ATOM 1869 N N . HIS A 1 242 ? -14.796 6.191 27.409 1.00 93.56 242 HIS A N 1
ATOM 1870 C CA . HIS A 1 242 ? -16.093 6.826 27.613 1.00 93.56 242 HIS A CA 1
ATOM 1871 C C . HIS A 1 242 ? -17.233 5.849 27.309 1.00 93.56 242 HIS A C 1
ATOM 1873 O O . HIS A 1 242 ? -18.142 5.709 28.125 1.00 93.56 242 HIS A O 1
ATOM 1879 N N . LEU A 1 243 ? -17.162 5.134 26.184 1.00 92.62 243 LEU A N 1
ATOM 1880 C CA . LEU A 1 243 ? -18.159 4.137 25.804 1.00 92.62 243 LEU A CA 1
ATOM 1881 C C . LEU A 1 243 ? -18.293 3.042 26.867 1.00 92.62 243 LEU A C 1
ATOM 1883 O O . LEU A 1 243 ? -19.397 2.781 27.326 1.00 92.62 243 LEU A O 1
ATOM 1887 N N . TYR A 1 244 ? -17.179 2.476 27.338 1.00 93.81 244 TYR A N 1
ATOM 1888 C CA . TYR A 1 244 ? -17.169 1.465 28.401 1.00 93.81 244 TYR A CA 1
ATOM 1889 C C . TYR A 1 244 ? -17.878 1.930 29.686 1.00 93.81 244 TYR A C 1
ATOM 1891 O O . TYR A 1 244 ? -18.530 1.139 30.372 1.00 93.81 244 TYR A O 1
ATOM 1899 N N . ALA A 1 245 ? -17.743 3.215 30.028 1.00 93.44 245 ALA A N 1
ATOM 1900 C CA . ALA A 1 245 ? -18.353 3.793 31.222 1.00 93.44 245 ALA A CA 1
ATOM 1901 C C . ALA A 1 245 ? -19.845 4.116 31.052 1.00 93.44 245 ALA A C 1
ATOM 1903 O O . ALA A 1 245 ? -20.568 4.143 32.046 1.00 93.44 245 ALA A O 1
ATOM 1904 N N . THR A 1 246 ? -20.292 4.389 29.825 1.00 91.19 246 THR A N 1
ATOM 1905 C CA . THR A 1 246 ? -21.625 4.948 29.547 1.00 91.19 246 THR A CA 1
ATOM 1906 C C . THR A 1 246 ? -22.593 3.961 28.909 1.00 91.19 246 THR A C 1
ATOM 1908 O O . THR A 1 246 ? -23.798 4.124 29.077 1.00 91.19 246 THR A O 1
ATOM 1911 N N . THR A 1 247 ? -22.099 2.934 28.217 1.00 89.88 247 THR A N 1
ATOM 1912 C CA . THR A 1 247 ? -22.957 1.948 27.556 1.00 89.88 247 THR A CA 1
ATOM 1913 C C . THR A 1 247 ? -23.664 1.039 28.562 1.00 89.88 247 THR A C 1
ATOM 1915 O O . THR A 1 247 ? -23.056 0.539 29.517 1.00 89.88 247 THR A O 1
ATOM 1918 N N . SER A 1 248 ? -24.960 0.816 28.339 1.00 88.19 248 SER A N 1
ATOM 1919 C CA . SER A 1 248 ? -25.756 -0.183 29.057 1.00 88.19 248 SER A CA 1
ATOM 1920 C C . SER A 1 248 ? -25.624 -1.582 28.458 1.00 88.19 248 SER A C 1
ATOM 1922 O O . SER A 1 248 ? -25.884 -2.560 29.160 1.00 88.19 248 SER A O 1
ATOM 1924 N N . ASP A 1 249 ? -25.216 -1.697 27.190 1.00 90.94 249 ASP A N 1
ATOM 1925 C CA . ASP A 1 249 ? -25.080 -2.987 26.521 1.00 90.94 249 ASP A CA 1
ATOM 1926 C C . ASP A 1 249 ? -23.830 -3.740 26.996 1.00 90.94 249 ASP A C 1
ATOM 1928 O O . ASP A 1 249 ? -22.688 -3.288 26.865 1.00 90.94 249 ASP A O 1
ATOM 1932 N N . SER A 1 250 ? -24.057 -4.939 27.530 1.00 90.25 250 SER A N 1
ATOM 1933 C CA . SER A 1 250 ? -23.001 -5.823 28.020 1.00 90.25 250 SER A CA 1
ATOM 1934 C C . SER A 1 250 ? -22.018 -6.244 26.925 1.00 90.25 250 SER A C 1
ATOM 1936 O O . SER A 1 250 ? -20.823 -6.359 27.204 1.00 90.25 250 SER A O 1
ATOM 1938 N N . VAL A 1 251 ? -22.483 -6.433 25.684 1.00 91.00 251 VAL A N 1
ATOM 1939 C CA . VAL A 1 251 ? -21.633 -6.921 24.591 1.00 91.00 251 VAL A CA 1
ATOM 1940 C C . VAL A 1 251 ? -20.692 -5.817 24.121 1.00 91.00 251 VAL A C 1
ATOM 1942 O O . VAL A 1 251 ? -19.475 -6.008 24.105 1.00 91.00 251 VAL A O 1
ATOM 1945 N N . THR A 1 252 ? -21.234 -4.632 23.855 1.00 91.19 252 THR A N 1
ATOM 1946 C CA . THR A 1 252 ? -20.475 -3.421 23.524 1.00 91.19 252 THR A CA 1
ATOM 1947 C C . THR A 1 252 ? -19.465 -3.089 24.619 1.00 91.19 252 THR A C 1
ATOM 1949 O O . THR A 1 252 ? -18.321 -2.736 24.332 1.00 91.19 252 THR A O 1
ATOM 1952 N N . LYS A 1 253 ? -19.838 -3.264 25.894 1.00 93.62 253 LYS A N 1
ATOM 1953 C CA . LYS A 1 253 ? -18.931 -3.052 27.027 1.00 93.62 253 LYS A CA 1
ATOM 1954 C C . LYS A 1 253 ? -17.743 -4.014 27.020 1.00 93.62 253 LYS A C 1
ATOM 1956 O O . LYS A 1 253 ? -16.610 -3.576 27.213 1.00 93.62 253 LYS A O 1
ATOM 1961 N N . ILE A 1 254 ? -17.983 -5.303 26.773 1.00 93.19 254 ILE A N 1
ATOM 1962 C CA . ILE A 1 254 ? -16.916 -6.308 26.645 1.00 93.19 254 ILE A CA 1
ATOM 1963 C C . ILE A 1 254 ? -16.009 -5.969 25.460 1.00 93.19 254 ILE A C 1
ATOM 1965 O O . ILE A 1 254 ? -14.789 -6.008 25.588 1.00 93.19 254 ILE A O 1
ATOM 1969 N N . GLN A 1 255 ? -16.571 -5.577 24.320 1.00 92.12 255 GLN A N 1
ATOM 1970 C CA . GLN A 1 255 ? -15.775 -5.239 23.140 1.00 92.12 255 GLN A CA 1
ATOM 1971 C C . GLN A 1 255 ? -14.941 -3.975 23.323 1.00 92.12 255 GLN A C 1
ATOM 1973 O O . GLN A 1 255 ? -13.777 -3.950 22.925 1.00 92.12 255 GLN A O 1
ATOM 1978 N N . ALA A 1 256 ? -15.496 -2.954 23.977 1.00 94.44 256 ALA A N 1
ATOM 1979 C CA . ALA A 1 256 ? -14.749 -1.760 24.343 1.00 94.44 256 ALA A CA 1
ATOM 1980 C C . ALA A 1 256 ? -13.580 -2.111 25.274 1.00 94.44 256 ALA A C 1
ATOM 1982 O O . ALA A 1 256 ? -12.471 -1.619 25.075 1.00 94.44 256 ALA A O 1
ATOM 1983 N N . GLN A 1 257 ? -13.807 -3.003 26.244 1.00 95.56 257 GLN A N 1
ATOM 1984 C CA . GLN A 1 257 ? -12.762 -3.495 27.139 1.00 95.56 257 GLN A CA 1
ATOM 1985 C C . GLN A 1 257 ? -11.647 -4.215 26.367 1.00 95.56 257 GLN A C 1
ATOM 1987 O O . GLN A 1 257 ? -10.479 -3.869 26.533 1.00 95.56 257 GLN A O 1
ATOM 1992 N N . VAL A 1 258 ? -11.996 -5.144 25.471 1.00 94.62 258 VAL A N 1
ATOM 1993 C CA . VAL A 1 258 ? -11.020 -5.861 24.632 1.00 94.62 258 VAL A CA 1
ATOM 1994 C C . VAL A 1 258 ? -10.209 -4.883 23.776 1.00 94.62 258 VAL A C 1
ATOM 1996 O O . VAL A 1 258 ? -8.984 -4.962 23.740 1.00 94.62 258 VAL A O 1
ATOM 1999 N N . ALA A 1 259 ? -10.856 -3.907 23.134 1.00 94.69 259 ALA A N 1
ATOM 2000 C CA . ALA A 1 259 ? -10.159 -2.907 22.323 1.00 94.69 259 ALA A CA 1
ATOM 2001 C C . ALA A 1 259 ? -9.195 -2.030 23.155 1.00 94.69 259 ALA A C 1
ATOM 2003 O O . ALA A 1 259 ? -8.101 -1.692 22.695 1.00 94.69 259 ALA A O 1
ATOM 2004 N N . ILE A 1 260 ? -9.566 -1.683 24.394 1.00 95.94 260 ILE A N 1
ATOM 2005 C CA . ILE A 1 260 ? -8.698 -0.955 25.337 1.00 95.94 260 ILE A CA 1
ATOM 2006 C C . ILE A 1 260 ? -7.487 -1.805 25.749 1.00 95.94 260 ILE A C 1
ATOM 2008 O O . ILE A 1 260 ? -6.373 -1.279 25.863 1.00 95.94 260 ILE A O 1
ATOM 2012 N N . GLU A 1 261 ? -7.684 -3.101 25.984 1.00 94.94 261 GLU A N 1
ATOM 2013 C CA . GLU A 1 261 ? -6.619 -4.041 26.341 1.00 94.94 261 GLU A CA 1
ATOM 2014 C C . GLU A 1 261 ? -5.621 -4.225 25.197 1.00 94.94 261 GLU A C 1
ATOM 2016 O O . GLU A 1 261 ? -4.417 -4.126 25.431 1.00 94.94 261 GLU A O 1
ATOM 2021 N N . GLU A 1 262 ? -6.099 -4.378 23.961 1.00 94.50 262 GLU A N 1
ATOM 2022 C CA . GLU A 1 262 ? -5.252 -4.450 22.761 1.00 94.50 262 GLU A CA 1
ATOM 2023 C C . GLU A 1 262 ? -4.398 -3.179 22.609 1.00 94.50 262 GLU A C 1
ATOM 2025 O O . GLU A 1 262 ? -3.186 -3.243 22.381 1.00 94.50 262 GLU A O 1
ATOM 2030 N N . LEU A 1 263 ? -4.988 -1.999 22.834 1.00 93.81 263 LEU A N 1
ATOM 2031 C CA . LEU A 1 263 ? -4.241 -0.742 22.776 1.00 93.81 263 LEU A CA 1
ATOM 2032 C C . LEU A 1 263 ? -3.209 -0.620 23.910 1.00 93.81 263 LEU A C 1
ATOM 2034 O O . LEU A 1 263 ? -2.106 -0.094 23.721 1.00 93.81 263 LEU A O 1
ATOM 2038 N N . SER A 1 264 ? -3.548 -1.125 25.094 1.00 93.31 264 SER A N 1
ATOM 2039 C CA . SER A 1 264 ? -2.644 -1.166 26.244 1.00 93.31 264 SER A CA 1
ATOM 2040 C C . SER A 1 264 ? -1.477 -2.123 25.998 1.00 93.31 264 SER A C 1
ATOM 2042 O O . SER A 1 264 ? -0.333 -1.768 26.281 1.00 93.31 264 SER A O 1
ATOM 2044 N N . ALA A 1 265 ? -1.735 -3.293 25.408 1.00 92.81 265 ALA A N 1
ATOM 2045 C CA . ALA A 1 265 ? -0.713 -4.252 25.001 1.00 92.81 265 ALA A CA 1
ATOM 2046 C C . ALA A 1 265 ? 0.239 -3.639 23.963 1.00 92.81 265 ALA A C 1
ATOM 2048 O O . ALA A 1 265 ? 1.456 -3.669 24.153 1.00 92.81 265 ALA A O 1
ATOM 2049 N N . ALA A 1 266 ? -0.302 -2.976 22.935 1.00 91.44 266 ALA A N 1
ATOM 2050 C CA . ALA A 1 266 ? 0.486 -2.248 21.943 1.00 91.44 266 ALA A CA 1
ATOM 2051 C C . ALA A 1 266 ? 1.347 -1.134 22.570 1.00 91.44 266 ALA A C 1
ATOM 2053 O O . ALA A 1 266 ? 2.498 -0.939 22.176 1.00 91.44 266 ALA A O 1
ATOM 2054 N N . THR A 1 267 ? 0.814 -0.417 23.567 1.00 91.19 267 THR A N 1
ATOM 2055 C CA . THR A 1 267 ? 1.559 0.616 24.309 1.00 91.19 267 THR A CA 1
ATOM 2056 C C . THR A 1 267 ? 2.718 0.005 25.092 1.00 91.19 267 THR A C 1
ATOM 2058 O O . THR A 1 267 ? 3.832 0.525 25.062 1.00 91.19 267 THR A O 1
ATOM 2061 N N . GLN A 1 268 ? 2.477 -1.101 25.799 1.00 91.06 268 GLN A N 1
ATOM 2062 C CA . GLN A 1 268 ? 3.526 -1.776 26.559 1.00 91.06 268 GLN A CA 1
ATOM 2063 C C . GLN A 1 268 ? 4.636 -2.298 25.647 1.00 91.06 268 GLN A C 1
ATOM 2065 O O . GLN A 1 268 ? 5.810 -2.156 25.982 1.00 91.06 268 GLN A O 1
ATOM 2070 N N . GLU A 1 269 ? 4.278 -2.865 24.497 1.00 89.44 269 GLU A N 1
ATOM 2071 C CA . GLU A 1 269 ? 5.246 -3.352 23.516 1.00 89.44 269 GLU A CA 1
ATOM 2072 C C . GLU A 1 269 ? 6.122 -2.219 22.967 1.00 89.44 269 GLU A C 1
ATOM 2074 O O . GLU A 1 269 ? 7.349 -2.344 22.919 1.00 89.44 269 GLU A O 1
ATOM 2079 N N . LEU A 1 270 ? 5.517 -1.058 22.686 1.00 87.69 270 LEU A N 1
ATOM 2080 C CA . LEU A 1 270 ? 6.248 0.141 22.278 1.00 87.69 270 LEU A CA 1
ATOM 2081 C C . LEU A 1 270 ? 7.253 0.591 23.347 1.00 87.69 270 LEU A C 1
ATOM 2083 O O . LEU A 1 270 ? 8.392 0.928 23.022 1.00 87.69 270 LEU A O 1
ATOM 2087 N N . LEU A 1 271 ? 6.834 0.604 24.616 1.00 87.12 271 LEU A N 1
ATOM 2088 C CA . LEU A 1 271 ? 7.683 1.012 25.737 1.00 87.12 271 LEU A CA 1
ATOM 2089 C C . LEU A 1 271 ? 8.833 0.026 25.980 1.00 87.12 271 LEU A C 1
ATOM 2091 O O . LEU A 1 271 ? 9.936 0.458 26.310 1.00 87.12 271 LEU A O 1
ATOM 2095 N N . ARG A 1 272 ? 8.605 -1.281 25.795 1.00 84.94 272 ARG A N 1
ATOM 2096 C CA . ARG A 1 272 ? 9.657 -2.310 25.883 1.00 84.94 272 ARG A CA 1
ATOM 2097 C C . ARG A 1 272 ? 10.649 -2.229 24.726 1.00 84.94 272 ARG A C 1
ATOM 2099 O O . ARG A 1 272 ? 11.831 -2.481 24.928 1.00 84.94 272 ARG A O 1
ATOM 2106 N N . SER A 1 273 ? 10.174 -1.855 23.540 1.00 73.88 273 SER A N 1
ATOM 2107 C CA . SER A 1 273 ? 10.981 -1.753 22.321 1.00 73.88 273 SER A CA 1
ATOM 2108 C C . SER A 1 273 ? 11.938 -0.551 22.298 1.00 73.88 273 SER A C 1
ATOM 2110 O O . SER A 1 273 ? 12.771 -0.460 21.396 1.00 73.88 273 SER A O 1
ATOM 2112 N N . GLN A 1 274 ? 11.852 0.388 23.249 1.00 64.25 274 GLN A N 1
ATOM 2113 C CA . GLN A 1 274 ? 12.823 1.483 23.336 1.00 64.25 274 GLN A CA 1
ATOM 2114 C C . GLN A 1 274 ? 14.133 1.011 23.996 1.00 64.25 274 GLN A C 1
ATOM 2116 O O . GLN A 1 274 ? 14.088 0.393 25.062 1.00 64.25 274 GLN A O 1
ATOM 2121 N N . PRO A 1 275 ? 15.314 1.307 23.414 1.00 60.16 275 PRO A N 1
ATOM 2122 C CA . PRO A 1 275 ? 16.587 0.886 23.987 1.00 60.16 275 PRO A CA 1
ATOM 2123 C C . PRO A 1 275 ? 16.785 1.521 25.369 1.00 60.16 275 PRO A C 1
ATOM 2125 O O . PRO A 1 275 ? 16.738 2.744 25.521 1.00 60.16 275 PRO A O 1
ATOM 2128 N N . ARG A 1 276 ? 17.039 0.688 26.388 1.00 50.78 276 ARG A N 1
ATOM 2129 C CA . ARG A 1 276 ? 17.486 1.151 27.707 1.00 50.78 276 ARG A CA 1
ATOM 2130 C C . ARG A 1 276 ? 18.795 1.912 27.521 1.00 50.78 276 ARG A C 1
ATOM 2132 O O . ARG A 1 276 ? 19.813 1.313 27.186 1.00 50.78 276 ARG A O 1
ATOM 2139 N N . MET A 1 277 ? 18.783 3.227 27.736 1.00 55.69 277 MET A N 1
ATOM 2140 C CA . MET A 1 277 ? 20.022 3.997 27.800 1.00 55.69 277 MET A CA 1
ATOM 2141 C C . MET A 1 277 ? 20.801 3.610 29.061 1.00 55.69 277 MET A C 1
ATOM 2143 O O . MET A 1 277 ? 20.669 4.243 30.108 1.00 55.69 277 MET A O 1
ATOM 2147 N N . GLU A 1 278 ? 21.632 2.577 28.974 1.00 54.81 278 GLU A N 1
ATOM 2148 C CA . GLU A 1 278 ? 22.662 2.325 29.975 1.00 54.81 278 GLU A CA 1
ATOM 2149 C C . GLU A 1 278 ? 23.796 3.326 29.743 1.00 54.81 278 GLU A C 1
ATOM 2151 O O . GLU A 1 278 ? 24.626 3.175 28.844 1.00 54.81 278 GLU A O 1
ATOM 2156 N N . LYS A 1 279 ? 23.826 4.403 30.536 1.00 59.16 279 LYS A N 1
ATOM 2157 C CA . LYS A 1 279 ? 24.989 5.294 30.576 1.00 59.16 279 LYS A CA 1
ATOM 2158 C C . LYS A 1 279 ? 26.185 4.492 31.100 1.00 59.16 279 LYS A C 1
ATOM 2160 O O . LYS A 1 279 ? 26.328 4.321 32.307 1.00 59.16 279 LYS A O 1
ATOM 2165 N N . ARG A 1 280 ? 27.067 4.026 30.209 1.00 51.25 280 ARG A N 1
ATOM 2166 C CA . ARG A 1 280 ? 28.414 3.578 30.590 1.00 51.25 280 ARG A CA 1
ATOM 2167 C C . ARG A 1 280 ? 29.216 4.799 31.027 1.00 51.25 280 ARG A C 1
ATOM 2169 O O . ARG A 1 280 ? 29.772 5.513 30.199 1.00 51.25 280 ARG A O 1
ATOM 2176 N N . ILE A 1 281 ? 29.254 5.046 32.331 1.00 64.88 281 ILE A N 1
ATOM 2177 C CA . ILE A 1 281 ? 30.235 5.948 32.928 1.00 64.88 281 ILE A CA 1
ATOM 2178 C C . ILE A 1 281 ? 31.569 5.197 32.888 1.00 64.88 281 ILE A C 1
ATOM 2180 O O . ILE A 1 281 ? 31.772 4.255 33.649 1.00 64.88 281 ILE A O 1
ATOM 2184 N N . GLN A 1 282 ? 32.448 5.563 31.958 1.00 62.31 282 GLN A N 1
ATOM 2185 C CA . GLN A 1 282 ? 33.852 5.166 32.012 1.00 62.31 282 GLN A CA 1
ATOM 2186 C C . GLN A 1 282 ? 34.594 6.254 32.782 1.00 62.31 282 GLN A C 1
ATOM 2188 O O . GLN A 1 282 ? 34.586 7.417 32.376 1.00 62.31 282 GLN A O 1
ATOM 2193 N N . ILE A 1 283 ? 35.186 5.890 33.917 1.00 66.19 283 ILE A N 1
ATOM 2194 C CA . ILE A 1 283 ? 36.133 6.757 34.613 1.00 66.19 283 ILE A CA 1
ATOM 2195 C C . ILE A 1 283 ? 37.389 6.772 33.737 1.00 66.19 283 ILE A C 1
ATOM 2197 O O . ILE A 1 283 ? 38.022 5.739 33.541 1.00 66.19 283 ILE A O 1
ATOM 2201 N N . LEU A 1 284 ? 37.697 7.923 33.137 1.00 57.22 284 LEU A N 1
ATOM 2202 C CA . LEU A 1 284 ? 39.006 8.162 32.541 1.00 57.22 284 LEU A CA 1
ATOM 2203 C C . LEU A 1 284 ? 39.994 8.263 33.700 1.00 57.22 284 LEU A C 1
ATOM 2205 O O . LEU A 1 284 ? 40.080 9.307 34.347 1.00 57.22 284 LEU A O 1
ATOM 2209 N N . ASP A 1 285 ? 40.699 7.169 33.977 1.00 62.59 285 ASP A N 1
ATOM 2210 C CA . ASP A 1 285 ? 41.860 7.196 34.856 1.00 62.59 285 ASP A CA 1
ATOM 2211 C C . ASP A 1 285 ? 42.878 8.161 34.237 1.00 62.59 285 ASP A C 1
ATOM 2213 O O . ASP A 1 285 ? 43.535 7.867 33.234 1.00 62.59 285 ASP A O 1
ATOM 2217 N N . LEU A 1 286 ? 42.959 9.367 34.802 1.00 54.59 286 LEU A N 1
ATOM 2218 C CA . LEU A 1 286 ? 44.010 10.324 34.496 1.00 54.59 286 LEU A CA 1
ATOM 2219 C C . LEU A 1 286 ? 45.318 9.706 34.984 1.00 54.59 286 LEU A C 1
ATOM 2221 O O . LEU A 1 286 ? 45.619 9.710 36.177 1.00 54.59 286 LEU A O 1
ATOM 2225 N N . TYR A 1 287 ? 46.065 9.121 34.051 1.00 49.25 287 TYR A N 1
ATOM 2226 C CA . TYR A 1 287 ? 47.365 8.538 34.327 1.00 49.25 287 TYR A CA 1
ATOM 2227 C C . TYR A 1 287 ? 48.296 9.637 34.850 1.00 49.25 287 TYR A C 1
ATOM 2229 O O . TYR A 1 287 ? 48.652 10.573 34.130 1.00 49.25 287 TYR A O 1
ATOM 2237 N N . ASN A 1 288 ? 48.656 9.519 36.128 1.00 50.72 288 ASN A N 1
ATOM 2238 C CA . ASN A 1 288 ? 49.689 10.302 36.790 1.00 50.72 288 ASN A CA 1
ATOM 2239 C C . ASN A 1 288 ? 50.996 10.171 35.997 1.00 50.72 288 ASN A C 1
ATOM 2241 O O . ASN A 1 288 ? 51.646 9.126 36.016 1.00 50.72 288 ASN A O 1
ATOM 2245 N N . ALA A 1 289 ? 51.402 11.242 35.321 1.00 53.31 289 ALA A N 1
ATOM 2246 C CA . ALA A 1 289 ? 52.769 11.394 34.856 1.00 53.31 289 ALA A CA 1
ATOM 2247 C C . ALA A 1 289 ? 53.643 11.810 36.049 1.00 53.31 289 ALA A C 1
ATOM 2249 O O . ALA A 1 289 ? 53.857 12.993 36.304 1.00 53.31 289 ALA A O 1
ATOM 2250 N N . SER A 1 290 ? 54.131 10.824 36.800 1.00 52.91 290 SER A N 1
ATOM 2251 C CA . SER A 1 290 ? 55.201 11.014 37.781 1.00 52.91 290 SER A CA 1
ATOM 2252 C C . SER A 1 290 ? 56.123 9.792 37.819 1.00 52.91 290 SER A C 1
ATOM 2254 O O . SER A 1 290 ? 55.711 8.730 38.282 1.00 52.91 290 SER A O 1
ATOM 2256 N N . GLY A 1 291 ? 57.371 9.995 37.379 1.00 48.72 291 GLY A N 1
ATOM 2257 C CA . GLY A 1 291 ? 58.506 9.060 37.450 1.00 48.72 291 GLY A CA 1
ATOM 2258 C C . GLY A 1 291 ? 58.702 8.280 36.144 1.00 48.72 291 GLY A C 1
ATOM 2259 O O . GLY A 1 291 ? 57.789 7.584 35.722 1.00 48.72 291 GLY A O 1
ATOM 2260 N N . SER A 1 292 ? 59.824 8.361 35.428 1.00 39.34 292 SER A N 1
ATOM 2261 C CA . SER A 1 292 ? 61.197 8.753 35.775 1.00 39.34 292 SER A CA 1
ATOM 2262 C C . SER A 1 292 ? 61.951 9.184 34.519 1.00 39.34 292 SER A C 1
ATOM 2264 O O . SER A 1 292 ? 61.550 8.739 33.420 1.00 39.34 292 SER A O 1
#

Sequence (292 aa):
MSRSTSIASGRAPPRADSGEMAHQKKLAAIAAGFNILSVSNCHGTRPLQTLEQQQEVESTQVAAESSGVPPSPGCTTFEQLWCELHDTMVPIRGHAFIQLRRMLLEGRAEVWQHRDQLLEACHSAIQDEDSYVYLSAIQALAVLVDRDSDHLLPWLAEQLSLEKLSVEARLNLGEVLLRVTKNFVPITQEILACLRGLIRDPADLVCHAAVLALGCIIKGMGQKIFKVMPHEVKVIYRELKHLYATTSDSVTKIQAQVAIEELSAATQELLRSQPRMEKRIQILDLYNASGS

Foldseek 3Di:
DDDDDDDDDDDDDDPPPPVNVVLLVLVVVLCVVLVHPPPDPDDDDDDDDDDDPDPDPDDDPPPPDPPDPDPDVPADPVNVLLCQCVDPDPVSNLVSLLVLQVCLVVPDVVSVVCLVVLLVSLLVQCLDPDPSRNVSSLSNNLSSCLVVVVPVVVVLVVVLVDPPDDPSSNSSSVSSVSSSCVVVLVVVVVLLVVLLVQCPDPDPVSVLVSLQVLLVVLLVCQLVCCVSPVPVLVVLLVSLVVCLVPDPDPNSNVSSVSSNVSSVRSVVVNVVPDDDPPPPPDPPPPDDPDDD

Secondary structure (DSSP, 8-state):
-----------PPP---HHHHHHHHHHHHHHHHTT------S---PPP----SS---S-----------PPPTT--HHHHHHHHHT-SSHHHHHHHHHHHHHHHHHT-HHHHHTHHHHHHHHHHHTT-S-HHHHHHHHHHHHHHHHHTHHHHHHHHHHHHH-TTS-HHHHHHHHHHHHHHHHTHHHHHHHHHHHHHHHTT-SSHHHHHHHHHHHHHHHHHHGGGHHHH-HHHHHHHHHHHHHHHHH---HHHHHHHHHHHHHHHHHHHHHHHTS------------------

Radius of gyration: 28.58 Å; chains: 1; bounding box: 105×38×78 Å

pLDDT: mean 77.78, std 21.89, range [25.72, 98.25]

InterPro domains:
  IPR011989 Armadillo-like helical [G3DSA:1.25.10.10] (48-279)
  IPR016024 Armadillo-type fold [SSF48371] (78-270)
  IPR019414 RNA polymerase II assembly factor Rtp1, C-terminal domain 2 [PF10304] (235-265)
  IPR019451 RNA polymerase II assembly factor Rtp1, C-terminal [PF10363] (79-183)
  IPR039600 TANGO6/Rtp1 [PTHR20959] (76-182)